Protein AF-0000000068202517 (afdb_homodimer)

Solvent-accessible surface area (backbone atoms only — not comparable to full-atom values): 12392 Å² total; per-residue (Å²): 124,73,60,72,30,36,36,38,41,34,39,38,52,62,69,64,88,88,54,61,68,35,57,39,88,90,75,66,41,68,51,69,56,53,52,75,49,74,32,70,45,42,58,59,82,64,88,50,60,67,37,46,45,50,27,45,52,48,50,38,46,44,52,31,63,65,46,46,44,44,44,41,49,34,46,52,50,48,52,58,54,62,67,59,53,71,75,74,70,77,75,72,70,74,79,72,76,76,75,75,73,76,79,79,127,124,74,60,72,28,36,36,40,42,34,40,37,49,62,68,64,89,86,52,62,66,34,57,38,86,91,75,67,42,68,50,69,56,54,51,74,50,76,31,69,43,42,58,59,82,64,88,51,58,68,37,47,43,49,28,45,52,48,51,37,44,44,52,29,64,65,47,45,46,45,46,41,49,32,47,52,51,48,53,59,53,60,68,59,52,70,74,73,69,76,71,70,70,73,76,71,75,73,74,74,74,70,76,79,125

Nearest PDB structures (foldseek):
  7tlf-assembly2_E  TM=3.423E-01  e=6.239E+00  Proteomonas sulcata
  6w0p-assembly2_C  TM=2.822E-01  e=3.154E+00  gut metagenome
  7tlf-assembly2_E  TM=3.423E-01  e=5.010E+00  Proteomonas sulcata
  6w0p-assembly2_C  TM=2.690E-01  e=3.127E+00  gut metagenome

pLDDT: mean 81.25, std 21.99, range [33.78, 98.88]

Foldseek 3Di:
DQAWDKDKDWAAAPADPPQDFFAQPPPRHGQDNTDMDMFTQGSNPDDDVVSVVVRVVVVCCCVPVVHVVRSVVSNVVVVVVVPPPPPPPCCPVVPPPPCPPDPDD/DQAFDKDKDWAAAPADPPQDFFAQPPPRHGQDNTDMDMFTQGSNPDDDVVSVVVRVVVVCCCVPVVHVVRSVVSNVVVVVVVPPPPPPPCCVVVPVPPPPPPPDD

Radius of gyration: 31.25 Å; Cα contacts (8 Å, |Δi|>4): 266; chains: 2; bounding box: 51×139×80 Å

Sequence (210 aa):
MASDRKITISYSLSVPDGVNPPVLEQSNEPIPAKGTVTFPIGDGKTVDYKNVLAAIQSAKEVTGSQLLTPWRDAVGDKEKNKDGTPSQKDSNEEDGEEEDAEETIMASDRKITISYSLSVPDGVNPPVLEQSNEPIPAKGTVTFPIGDGKTVDYKNVLAAIQSAKEVTGSQLLTPWRDAVGDKEKNKDGTPSQKDSNEEDGEEEDAEETI

Organism: Serendipita indica (strain DSM 11827) (NCBI:txid1109443)

Structure (mmCIF, N/CA/C/O backbone):
data_AF-0000000068202517-model_v1
#
loop_
_entity.id
_entity.type
_entity.pdbx_description
1 polymer 'EKC/KEOPS complex subunit GON7'
#
loop_
_atom_site.group_PDB
_atom_site.id
_atom_site.type_symbol
_atom_site.label_atom_id
_atom_site.label_alt_id
_atom_site.label_comp_id
_atom_site.label_asym_id
_atom_site.label_entity_id
_atom_site.label_seq_id
_atom_site.pdbx_PDB_ins_code
_atom_site.Cartn_x
_atom_site.Cartn_y
_atom_site.Cartn_z
_atom_site.occupancy
_atom_site.B_iso_or_equiv
_atom_site.auth_seq_id
_atom_site.auth_comp_id
_atom_site.auth_asym_id
_atom_site.auth_atom_id
_atom_site.pdbx_PDB_model_num
ATOM 1 N N . MET A 1 1 ? 4.609 -10.477 -27.719 1 40.81 1 MET A N 1
ATOM 2 C CA . MET A 1 1 ? 5.816 -10.438 -26.891 1 40.81 1 MET A CA 1
ATOM 3 C C . MET A 1 1 ? 5.473 -10.602 -25.406 1 40.81 1 MET A C 1
ATOM 5 O O . MET A 1 1 ? 4.418 -10.148 -24.969 1 40.81 1 MET A O 1
ATOM 9 N N . ALA A 1 2 ? 5.824 -11.648 -24.828 1 54.69 2 ALA A N 1
ATOM 10 C CA . ALA A 1 2 ? 5.293 -11.938 -23.5 1 54.69 2 ALA A CA 1
ATOM 11 C C . ALA A 1 2 ? 5.516 -10.766 -22.547 1 54.69 2 ALA A C 1
ATOM 13 O O . ALA A 1 2 ? 6.594 -10.172 -22.547 1 54.69 2 ALA A O 1
ATOM 14 N N . SER A 1 3 ? 4.664 -9.883 -22.203 1 64.12 3 SER A N 1
ATOM 15 C CA . SER A 1 3 ? 4.859 -8.648 -21.438 1 64.12 3 SER A CA 1
ATOM 16 C C . SER A 1 3 ? 5.379 -8.938 -20.031 1 64.12 3 SER A C 1
ATOM 18 O O . SER A 1 3 ? 5.109 -10.008 -19.469 1 64.12 3 SER A O 1
ATOM 20 N N . ASP A 1 4 ? 6.379 -8.141 -19.609 1 82.25 4 ASP A N 1
ATOM 21 C CA . ASP A 1 4 ? 6.988 -8.312 -18.281 1 82.25 4 ASP A CA 1
ATOM 22 C C . ASP A 1 4 ? 5.938 -8.219 -17.188 1 82.25 4 ASP A C 1
ATOM 24 O O . ASP A 1 4 ? 5.082 -7.328 -17.203 1 82.25 4 ASP A O 1
ATOM 28 N N . ARG A 1 5 ? 5.887 -9.266 -16.438 1 90.75 5 ARG A N 1
ATOM 29 C CA . ARG A 1 5 ? 4.977 -9.273 -15.289 1 90.75 5 ARG A CA 1
ATOM 30 C C . ARG A 1 5 ? 5.539 -8.445 -14.141 1 90.75 5 ARG A C 1
ATOM 32 O O . ARG A 1 5 ? 6.746 -8.453 -13.898 1 90.75 5 ARG A O 1
ATOM 39 N N . LYS A 1 6 ? 4.637 -7.672 -13.555 1 95.06 6 LYS A N 1
ATOM 40 C CA . LYS A 1 6 ? 5.047 -6.832 -12.43 1 95.06 6 LYS A CA 1
ATOM 41 C C . LYS A 1 6 ? 3.863 -6.516 -11.523 1 95.06 6 LYS A C 1
ATOM 43 O O . LYS A 1 6 ? 2.709 -6.738 -11.898 1 95.06 6 LYS A O 1
ATOM 48 N N . ILE A 1 7 ? 4.203 -6.125 -10.359 1 97.5 7 ILE A N 1
ATOM 49 C CA . ILE A 1 7 ? 3.248 -5.477 -9.469 1 97.5 7 ILE A CA 1
ATOM 50 C C . ILE A 1 7 ? 3.41 -3.963 -9.547 1 97.5 7 ILE A C 1
ATOM 52 O O . ILE A 1 7 ? 4.527 -3.447 -9.492 1 97.5 7 ILE A O 1
ATOM 56 N N . THR A 1 8 ? 2.301 -3.33 -9.75 1 98.5 8 THR A N 1
ATOM 57 C CA . THR A 1 8 ? 2.309 -1.873 -9.812 1 98.5 8 THR A CA 1
ATOM 58 C C . THR A 1 8 ? 1.396 -1.281 -8.742 1 98.5 8 THR A C 1
ATOM 60 O O . THR A 1 8 ? 0.25 -1.709 -8.594 1 98.5 8 THR A O 1
ATOM 63 N N . ILE A 1 9 ? 1.915 -0.319 -7.996 1 98.75 9 ILE A N 1
ATOM 64 C CA . ILE A 1 9 ? 1.138 0.433 -7.02 1 98.75 9 ILE A CA 1
ATOM 65 C C . ILE A 1 9 ? 1.269 1.929 -7.293 1 98.75 9 ILE A C 1
ATOM 67 O O . ILE A 1 9 ? 2.379 2.459 -7.363 1 98.75 9 ILE A O 1
ATOM 71 N N . SER A 1 10 ? 0.148 2.568 -7.496 1 98.88 10 SER A N 1
ATOM 72 C CA . SER A 1 10 ? 0.095 4.023 -7.609 1 98.88 10 SER A CA 1
ATOM 73 C C . SER A 1 10 ? -0.613 4.645 -6.41 1 98.88 10 SER A C 1
ATOM 75 O O . SER A 1 10 ? -1.604 4.102 -5.918 1 98.88 10 SER A O 1
ATOM 77 N N . TYR A 1 11 ? -0.103 5.793 -6.02 1 98.75 11 TYR A N 1
ATOM 78 C CA . TYR A 1 11 ? -0.688 6.441 -4.852 1 98.75 11 TYR A CA 1
ATOM 79 C C . TYR A 1 11 ? -0.814 7.945 -5.07 1 98.75 11 TYR A C 1
ATOM 81 O O . TYR A 1 11 ? -0.037 8.539 -5.824 1 98.75 11 TYR A O 1
ATOM 89 N N . SER A 1 12 ? -1.763 8.477 -4.473 1 98.19 12 SER A N 1
ATOM 90 C CA . SER A 1 12 ? -1.985 9.914 -4.352 1 98.19 12 SER A CA 1
ATOM 91 C C . SER A 1 12 ? -2.447 10.289 -2.947 1 98.19 12 SER A C 1
ATOM 93 O O . SER A 1 12 ? -3.535 9.891 -2.521 1 98.19 12 SER A O 1
ATOM 95 N N . LEU A 1 13 ? -1.407 11.062 -2.328 1 96.38 13 LEU A N 1
ATOM 96 C CA . LEU A 1 13 ? -1.68 11.445 -0.947 1 96.38 13 LEU A CA 1
ATOM 97 C C . LEU A 1 13 ? -2.117 12.906 -0.862 1 96.38 13 LEU A C 1
ATOM 99 O O . LEU A 1 13 ? -1.367 13.805 -1.247 1 96.38 13 LEU A O 1
ATOM 103 N N . SER A 1 14 ? -3.326 13.328 -0.623 1 91.75 14 SER A N 1
ATOM 104 C CA . SER A 1 14 ? -3.816 14.688 -0.428 1 91.75 14 SER A CA 1
ATOM 105 C C . SER A 1 14 ? -3.445 15.219 0.953 1 91.75 14 SER A C 1
ATOM 107 O O . SER A 1 14 ? -4.324 15.523 1.764 1 91.75 14 SER A O 1
ATOM 109 N N . VAL A 1 15 ? -2.15 15.367 1.153 1 91.69 15 VAL A N 1
ATOM 110 C CA . VAL A 1 15 ? -1.717 15.836 2.465 1 91.69 15 VAL A CA 1
ATOM 111 C C . VAL A 1 15 ? -1.952 17.344 2.578 1 91.69 15 VAL A C 1
ATOM 113 O O . VAL A 1 15 ? -2.006 18.047 1.567 1 91.69 15 VAL A O 1
ATOM 116 N N . PRO A 1 16 ? -2.119 17.797 3.789 1 88.81 16 PRO A N 1
ATOM 117 C CA . PRO A 1 16 ? -2.334 19.234 3.986 1 88.81 16 PRO A CA 1
ATOM 118 C C . PRO A 1 16 ? -1.151 20.078 3.516 1 88.81 16 PRO A C 1
ATOM 120 O O . PRO A 1 16 ? -0.012 19.594 3.52 1 88.81 16 PRO A O 1
ATOM 123 N N . ASP A 1 17 ? -1.543 21.344 3.256 1 86.12 17 ASP A N 1
ATOM 124 C CA . ASP A 1 17 ? -0.492 22.297 2.92 1 86.12 17 ASP A CA 1
ATOM 125 C C . ASP A 1 17 ? 0.454 22.516 4.098 1 86.12 17 ASP A C 1
ATOM 127 O O . ASP A 1 17 ? 0.033 22.469 5.258 1 86.12 17 ASP A O 1
ATOM 131 N N . GLY A 1 18 ? 1.729 22.656 3.787 1 88.94 18 GLY A N 1
ATOM 132 C CA . GLY A 1 18 ? 2.684 22.969 4.836 1 88.94 18 GLY A CA 1
ATOM 133 C C . GLY A 1 18 ? 3.426 21.766 5.359 1 88.94 18 GLY A C 1
ATOM 134 O O . GLY A 1 18 ? 4.41 21.891 6.086 1 88.94 18 GLY A O 1
ATOM 135 N N . VAL A 1 19 ? 2.852 20.625 5.133 1 93.31 19 VAL A N 1
ATOM 136 C CA . VAL A 1 19 ? 3.582 19.422 5.516 1 93.31 19 VAL A CA 1
ATOM 137 C C . VAL A 1 19 ? 4.766 19.203 4.578 1 93.31 19 VAL A C 1
ATOM 139 O O . VAL A 1 19 ? 4.59 19.078 3.363 1 93.31 19 VAL A O 1
ATOM 142 N N . ASN A 1 20 ? 5.949 19.188 5.152 1 94.88 20 ASN A N 1
ATOM 143 C CA . ASN A 1 20 ? 7.133 18.922 4.336 1 94.88 20 ASN A CA 1
ATOM 144 C C . ASN A 1 20 ? 7.223 17.453 3.936 1 94.88 20 ASN A C 1
ATOM 146 O O . ASN A 1 20 ? 7.008 16.562 4.762 1 94.88 20 ASN A O 1
ATOM 150 N N . PRO A 1 21 ? 7.582 17.25 2.695 1 97.38 21 PRO A N 1
ATOM 151 C CA . PRO A 1 21 ? 7.785 15.844 2.316 1 97.38 21 PRO A CA 1
ATOM 152 C C . PRO A 1 21 ? 8.898 15.172 3.113 1 97.38 21 PRO A C 1
ATOM 154 O O . PRO A 1 21 ? 9.977 15.75 3.287 1 97.38 21 PRO A O 1
ATOM 157 N N . PRO A 1 22 ? 8.547 13.977 3.58 1 97.56 22 PRO A N 1
ATOM 158 C CA . PRO A 1 22 ? 9.641 13.219 4.199 1 97.56 22 PRO A CA 1
ATOM 159 C C . PRO A 1 22 ? 10.711 12.797 3.195 1 97.56 22 PRO A C 1
ATOM 161 O O . PRO A 1 22 ? 10.492 12.875 1.982 1 97.56 22 PRO A O 1
ATOM 164 N N . VAL A 1 23 ? 11.844 12.398 3.719 1 95.31 23 VAL A N 1
ATOM 165 C CA . VAL A 1 23 ? 12.969 12.055 2.85 1 95.31 23 VAL A CA 1
ATOM 166 C C . VAL A 1 23 ? 13.328 10.578 3.025 1 95.31 23 VAL A C 1
ATOM 168 O O . VAL A 1 23 ? 13.18 10.023 4.117 1 95.31 23 VAL A O 1
ATOM 171 N N . LEU A 1 24 ? 13.797 9.992 1.888 1 91.69 24 LEU A N 1
ATOM 172 C CA . LEU A 1 24 ? 14.328 8.641 1.957 1 91.69 24 LEU A CA 1
ATOM 173 C C . LEU A 1 24 ? 15.625 8.602 2.756 1 91.69 24 LEU A C 1
ATOM 175 O O . LEU A 1 24 ? 16.531 9.398 2.504 1 91.69 24 LEU A O 1
ATOM 179 N N . GLU A 1 25 ? 15.648 7.699 3.707 1 85.81 25 GLU A N 1
ATOM 180 C CA . GLU A 1 25 ? 16.781 7.656 4.621 1 85.81 25 GLU A CA 1
ATOM 181 C C . GLU A 1 25 ? 18.094 7.438 3.867 1 85.81 25 GLU A C 1
ATOM 183 O O . GLU A 1 25 ? 19.125 8.039 4.203 1 85.81 25 GLU A O 1
ATOM 188 N N . GLN A 1 26 ? 18.125 6.652 2.822 1 87.62 26 GLN A N 1
ATOM 189 C CA . GLN A 1 26 ? 19.344 6.25 2.139 1 87.62 26 GLN A CA 1
ATOM 190 C C . GLN A 1 26 ? 19.812 7.328 1.165 1 87.62 26 GLN A C 1
ATOM 192 O O . GLN A 1 26 ? 21.016 7.484 0.934 1 87.62 26 GLN A O 1
ATOM 197 N N . SER A 1 27 ? 19.016 8.211 0.55 1 90.12 27 SER A N 1
ATOM 198 C CA . SER A 1 27 ? 19.375 9.109 -0.542 1 90.12 27 SER A CA 1
ATOM 199 C C . SER A 1 27 ? 19.078 10.562 -0.182 1 90.12 27 SER A C 1
ATOM 201 O O . SER A 1 27 ? 19.5 11.484 -0.881 1 90.12 27 SER A O 1
ATOM 203 N N . ASN A 1 28 ? 18.297 10.797 0.899 1 91.56 28 ASN A N 1
ATOM 204 C CA . ASN A 1 28 ? 17.859 12.125 1.306 1 91.56 28 ASN A CA 1
ATOM 205 C C . ASN A 1 28 ? 16.984 12.773 0.237 1 91.56 28 ASN A C 1
ATOM 207 O O . ASN A 1 28 ? 16.906 14 0.146 1 91.56 28 ASN A O 1
ATOM 211 N N . GLU A 1 29 ? 16.438 11.984 -0.561 1 95.62 29 GLU A N 1
ATOM 212 C CA . GLU A 1 29 ? 15.5 12.477 -1.567 1 95.62 29 GLU A CA 1
ATOM 213 C C . GLU A 1 29 ? 14.07 12.523 -1.021 1 95.62 29 GLU A C 1
ATOM 215 O O . GLU A 1 29 ? 13.648 11.609 -0.304 1 95.62 29 GLU A O 1
ATOM 220 N N . PRO A 1 30 ? 13.336 13.547 -1.398 1 97.56 30 PRO A N 1
ATOM 221 C CA . PRO A 1 30 ? 11.953 13.625 -0.915 1 97.56 30 PRO A CA 1
ATOM 222 C C . PRO A 1 30 ? 11.07 12.516 -1.473 1 97.56 30 PRO A C 1
ATOM 224 O O . PRO A 1 30 ? 11.219 12.125 -2.633 1 97.56 30 PRO A O 1
ATOM 227 N N . ILE A 1 31 ? 10.234 12.008 -0.589 1 97.88 31 ILE A N 1
ATOM 228 C CA . ILE A 1 31 ? 9.18 11.094 -1.021 1 97.88 31 ILE A CA 1
ATOM 229 C C . ILE A 1 31 ? 7.973 11.883 -1.517 1 97.88 31 ILE A C 1
ATOM 231 O O . ILE A 1 31 ? 7.344 12.609 -0.747 1 97.88 31 ILE A O 1
ATOM 235 N N . PRO A 1 32 ? 7.66 11.766 -2.809 1 97.75 32 PRO A N 1
ATOM 236 C CA . PRO A 1 32 ? 6.527 12.539 -3.322 1 97.75 32 PRO A CA 1
ATOM 237 C C . PRO A 1 32 ? 5.191 12.086 -2.74 1 97.75 32 PRO A C 1
ATOM 239 O O . PRO A 1 32 ? 5.043 10.922 -2.357 1 97.75 32 PRO A O 1
ATOM 242 N N . ALA A 1 33 ? 4.25 13.039 -2.742 1 97.5 33 ALA A N 1
ATOM 243 C CA . ALA A 1 33 ? 2.914 12.734 -2.232 1 97.5 33 ALA A CA 1
ATOM 244 C C . ALA A 1 33 ? 2.102 11.953 -3.258 1 97.5 33 ALA A C 1
ATOM 246 O O . ALA A 1 33 ? 1.007 11.469 -2.953 1 97.5 33 ALA A O 1
ATOM 247 N N . LYS A 1 34 ? 2.57 11.891 -4.469 1 98 34 LYS A N 1
ATOM 248 C CA . LYS A 1 34 ? 1.991 11.055 -5.52 1 98 34 LYS A CA 1
ATOM 249 C C . LYS A 1 34 ? 3.08 10.367 -6.336 1 98 34 LYS A C 1
ATOM 251 O O . LYS A 1 34 ? 4.148 10.938 -6.562 1 98 34 LYS A O 1
ATOM 256 N N . GLY A 1 35 ? 2.812 9.117 -6.688 1 98.19 35 GLY A N 1
ATOM 257 C CA . GLY A 1 35 ? 3.797 8.383 -7.465 1 98.19 35 GLY A CA 1
ATOM 258 C C . GLY A 1 35 ? 3.371 6.961 -7.773 1 98.19 35 GLY A C 1
ATOM 259 O O . GLY A 1 35 ? 2.262 6.551 -7.422 1 98.19 35 GLY A O 1
ATOM 260 N N . THR A 1 36 ? 4.238 6.367 -8.523 1 98.69 36 THR A N 1
ATOM 261 C CA . THR A 1 36 ? 4.047 4.969 -8.898 1 98.69 36 THR A CA 1
ATOM 262 C C . THR A 1 36 ? 5.312 4.16 -8.625 1 98.69 36 THR A C 1
ATOM 264 O O . THR A 1 36 ? 6.422 4.609 -8.922 1 98.69 36 THR A O 1
ATOM 267 N N . VAL A 1 37 ? 5.094 2.994 -7.984 1 98.19 37 VAL A N 1
ATOM 268 C CA . VAL A 1 37 ? 6.195 2.061 -7.77 1 98.19 37 VAL A CA 1
ATOM 269 C C . VAL A 1 37 ? 5.871 0.721 -8.43 1 98.19 37 VAL A C 1
ATOM 271 O O . VAL A 1 37 ? 4.711 0.3 -8.453 1 98.19 37 VAL A O 1
ATOM 274 N N . THR A 1 38 ? 6.941 0.099 -8.914 1 98.06 38 THR A N 1
ATOM 275 C CA . THR A 1 38 ? 6.781 -1.164 -9.625 1 98.06 38 THR A CA 1
ATOM 276 C C . THR A 1 38 ? 7.746 -2.215 -9.086 1 98.06 38 THR A C 1
ATOM 278 O O . THR A 1 38 ? 8.844 -1.884 -8.641 1 98.06 38 THR A O 1
ATOM 281 N N . PHE A 1 39 ? 7.328 -3.463 -9.125 1 97.69 39 PHE A N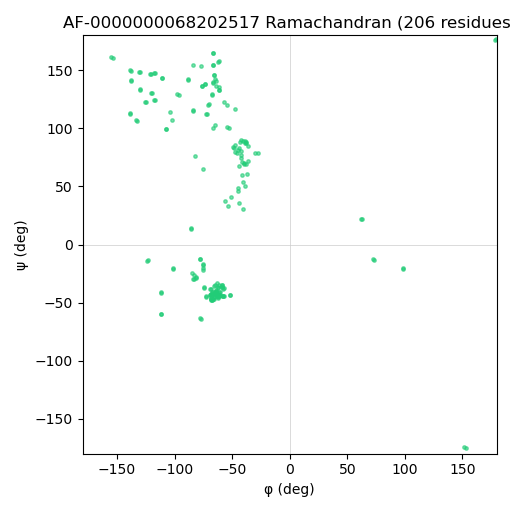 1
ATOM 282 C CA . PHE A 1 39 ? 8.07 -4.609 -8.625 1 97.69 39 PHE A CA 1
ATOM 283 C C . PHE A 1 39 ? 8.07 -5.746 -9.641 1 97.69 39 PHE A C 1
ATOM 285 O O . PHE A 1 39 ? 7.043 -6.398 -9.844 1 97.69 39 PHE A O 1
ATOM 292 N N . PRO A 1 40 ? 9.188 -5.941 -10.281 1 94.88 40 PRO A N 1
ATOM 293 C CA . PRO A 1 40 ? 9.227 -6.949 -11.344 1 94.88 40 PRO A CA 1
ATOM 294 C C . PRO A 1 40 ? 9.023 -8.367 -10.812 1 94.88 40 PRO A C 1
ATOM 296 O O . PRO A 1 40 ? 9.492 -8.695 -9.719 1 94.88 40 PRO A O 1
ATOM 299 N N . ILE A 1 41 ? 8.414 -9.18 -11.547 1 93.25 41 ILE A N 1
ATOM 300 C CA . ILE A 1 41 ? 8.203 -10.594 -11.242 1 93.25 41 ILE A CA 1
ATOM 301 C C . ILE A 1 41 ? 9 -11.453 -12.211 1 93.25 41 ILE A C 1
ATOM 303 O O . ILE A 1 41 ? 9.586 -12.469 -11.82 1 93.25 41 ILE A O 1
ATOM 307 N N . GLY A 1 42 ? 9.023 -11.125 -13.477 1 86.12 42 GLY A N 1
ATOM 308 C CA . GLY A 1 42 ? 9.703 -11.883 -14.516 1 86.12 42 GLY A CA 1
ATOM 309 C C . GLY A 1 42 ? 9.086 -11.711 -15.883 1 86.12 42 GLY A C 1
ATOM 310 O O . GLY A 1 42 ? 8.164 -10.906 -16.062 1 86.12 42 GLY A O 1
ATOM 311 N N . ASP A 1 43 ? 9.656 -12.508 -16.875 1 76.06 43 ASP A N 1
ATOM 312 C CA . ASP A 1 43 ? 9.312 -12.281 -18.281 1 76.06 43 ASP A CA 1
ATOM 313 C C . ASP A 1 43 ? 8.039 -13.031 -18.656 1 76.06 43 ASP A C 1
ATOM 315 O O . ASP A 1 43 ? 7.598 -12.969 -19.812 1 76.06 43 ASP A O 1
ATOM 319 N N . GLY A 1 44 ? 7.355 -13.469 -17.781 1 67.88 44 GLY A N 1
ATOM 320 C CA . GLY A 1 44 ? 6.066 -14.086 -18.047 1 67.88 44 GLY A CA 1
ATOM 321 C C . GLY A 1 44 ? 6.184 -15.461 -18.672 1 67.88 44 GLY A C 1
ATOM 322 O O . GLY A 1 44 ? 5.184 -16.172 -18.828 1 67.88 44 GLY A O 1
ATOM 323 N N . LYS A 1 45 ? 7.363 -15.945 -19.188 1 72.12 45 LYS A N 1
ATOM 324 C CA . LYS A 1 45 ? 7.488 -17.25 -19.844 1 72.12 45 LYS A CA 1
ATOM 325 C C . LYS A 1 45 ? 7.406 -18.375 -18.828 1 72.12 45 LYS A C 1
ATOM 327 O O . LYS A 1 45 ? 6.766 -19.406 -19.078 1 72.12 45 LYS A O 1
ATOM 332 N N . THR A 1 46 ? 8.109 -18.25 -17.703 1 75.38 46 THR A N 1
ATOM 333 C CA . THR A 1 46 ? 8.086 -19.25 -16.625 1 75.38 46 THR A CA 1
ATOM 334 C C . THR A 1 46 ? 7.516 -18.641 -15.344 1 75.38 46 THR A C 1
ATOM 336 O O . THR A 1 46 ? 7.797 -17.484 -15.016 1 75.38 46 THR A O 1
ATOM 339 N N . VAL A 1 47 ? 6.512 -19.406 -14.992 1 74.31 47 VAL A N 1
ATOM 340 C CA . VAL A 1 47 ? 5.969 -18.953 -13.719 1 74.31 47 VAL A CA 1
ATOM 341 C C . VAL A 1 47 ? 6.941 -19.297 -12.594 1 74.31 47 VAL A C 1
ATOM 343 O O . VAL A 1 47 ? 7.238 -20.469 -12.367 1 74.31 47 VAL A O 1
ATOM 346 N N . ASP A 1 48 ? 7.512 -18.344 -12.016 1 85.19 48 ASP A N 1
ATOM 347 C CA . ASP A 1 48 ? 8.289 -18.5 -10.789 1 85.19 48 ASP A CA 1
ATOM 348 C C . ASP A 1 48 ? 7.547 -17.906 -9.594 1 85.19 48 ASP A C 1
ATOM 350 O O . ASP A 1 48 ? 7.566 -16.703 -9.383 1 85.19 48 ASP A O 1
ATOM 354 N N . TYR A 1 49 ? 6.871 -18.812 -8.805 1 91.38 49 TYR A N 1
ATOM 355 C CA . TYR A 1 49 ? 6.035 -18.422 -7.676 1 91.38 49 TYR A CA 1
ATOM 356 C C . TYR A 1 49 ? 6.863 -17.703 -6.609 1 91.38 49 TYR A C 1
ATOM 358 O O . TYR A 1 49 ? 6.375 -16.797 -5.941 1 91.38 49 TYR A O 1
ATOM 366 N N . LYS A 1 50 ? 8.086 -18.156 -6.48 1 91.44 50 LYS A N 1
ATOM 367 C CA . LYS A 1 50 ? 8.953 -17.5 -5.5 1 91.44 50 LYS A CA 1
ATOM 368 C C . LYS A 1 50 ? 9.18 -16.031 -5.848 1 91.44 50 LYS A C 1
ATOM 370 O O . LYS A 1 50 ? 9.234 -15.188 -4.957 1 91.44 50 LYS A O 1
ATOM 375 N N . ASN A 1 51 ? 9.281 -15.781 -7.109 1 93.69 51 ASN A N 1
ATOM 376 C CA . ASN A 1 51 ? 9.453 -14.398 -7.543 1 93.69 51 ASN A CA 1
ATOM 377 C C . ASN A 1 51 ? 8.188 -13.586 -7.305 1 93.69 51 ASN A C 1
ATOM 379 O O . ASN A 1 51 ? 8.258 -12.406 -6.953 1 93.69 51 ASN A O 1
ATOM 383 N N . VAL A 1 52 ? 7.059 -14.156 -7.508 1 95.06 52 VAL A N 1
ATOM 384 C CA . VAL A 1 52 ? 5.789 -13.477 -7.273 1 95.06 52 VAL A CA 1
ATOM 385 C C . VAL A 1 52 ? 5.652 -13.125 -5.793 1 95.06 52 VAL A C 1
ATOM 387 O O . VAL A 1 52 ? 5.316 -11.992 -5.445 1 95.06 52 VAL A O 1
ATOM 390 N N . LEU A 1 53 ? 6.031 -14.094 -4.977 1 96.5 53 LEU A N 1
ATOM 391 C CA . LEU A 1 53 ? 5.949 -13.898 -3.533 1 96.5 53 LEU A CA 1
ATOM 392 C C . LEU A 1 53 ? 6.895 -12.789 -3.08 1 96.5 53 LEU A C 1
ATOM 394 O O . LEU A 1 53 ? 6.52 -11.945 -2.264 1 96.5 53 LEU A O 1
ATOM 398 N N . ALA A 1 54 ? 8.047 -12.82 -3.662 1 97.06 54 ALA A N 1
ATOM 399 C CA . ALA A 1 54 ? 9.023 -11.789 -3.33 1 97.06 54 ALA A CA 1
ATOM 400 C C . ALA A 1 54 ? 8.523 -10.406 -3.754 1 97.06 54 ALA A C 1
ATOM 402 O O . ALA A 1 54 ? 8.695 -9.43 -3.027 1 97.06 54 ALA A O 1
ATOM 403 N N . ALA A 1 55 ? 7.941 -10.312 -4.883 1 97.31 55 ALA A N 1
ATOM 404 C CA . ALA A 1 55 ? 7.422 -9.039 -5.379 1 97.31 55 ALA A CA 1
ATOM 405 C C . ALA A 1 55 ? 6.293 -8.523 -4.492 1 97.31 55 ALA A C 1
ATOM 407 O O . ALA A 1 55 ? 6.227 -7.332 -4.191 1 97.31 55 ALA A O 1
ATOM 408 N N . ILE A 1 56 ? 5.453 -9.422 -4.043 1 98.19 56 ILE A N 1
ATOM 409 C CA . ILE A 1 56 ? 4.344 -9.023 -3.18 1 98.19 56 ILE A CA 1
ATOM 410 C C . ILE A 1 56 ? 4.887 -8.516 -1.849 1 98.19 56 ILE A C 1
ATOM 412 O O . ILE A 1 56 ? 4.422 -7.496 -1.331 1 98.19 56 ILE A O 1
ATOM 416 N N . GLN A 1 57 ? 5.855 -9.234 -1.354 1 98.06 57 GLN A N 1
ATOM 417 C CA . GLN A 1 57 ? 6.465 -8.82 -0.094 1 98.06 57 GLN A CA 1
ATOM 418 C C . GLN A 1 57 ? 7.117 -7.445 -0.223 1 98.06 57 GLN A C 1
ATOM 420 O O . GLN A 1 57 ? 6.953 -6.59 0.649 1 98.06 57 GLN A O 1
ATOM 425 N N . SER A 1 58 ? 7.816 -7.211 -1.24 1 98.25 58 SER A N 1
ATOM 426 C CA . SER A 1 58 ? 8.453 -5.922 -1.473 1 98.25 58 SER A CA 1
ATOM 427 C C . SER A 1 58 ? 7.422 -4.812 -1.625 1 98.25 58 SER A C 1
ATOM 429 O O . SER A 1 58 ? 7.5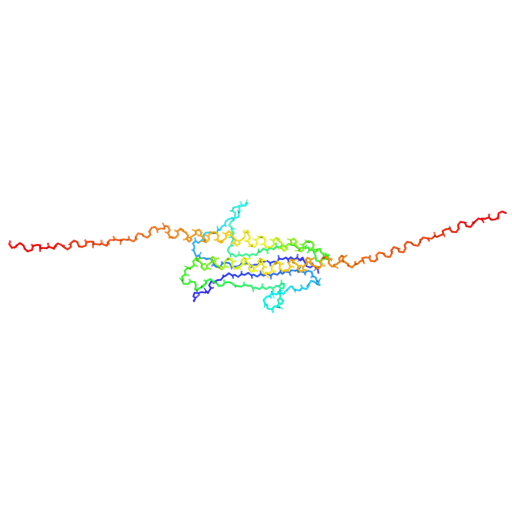98 -3.715 -1.089 1 98.25 58 SER A O 1
ATOM 431 N N . ALA A 1 59 ? 6.402 -5.086 -2.352 1 98.56 59 ALA A N 1
ATOM 432 C CA . ALA A 1 59 ? 5.336 -4.105 -2.535 1 98.56 59 ALA A CA 1
ATOM 433 C C . ALA A 1 59 ? 4.734 -3.693 -1.193 1 98.56 59 ALA A C 1
ATOM 435 O O . ALA A 1 59 ? 4.508 -2.506 -0.948 1 98.56 59 ALA A O 1
ATOM 436 N N . LYS A 1 60 ? 4.508 -4.672 -0.391 1 98.44 60 LYS A N 1
ATOM 437 C CA . LYS A 1 60 ? 3.947 -4.414 0.933 1 98.44 60 LYS A CA 1
ATOM 438 C C . LYS A 1 60 ? 4.887 -3.549 1.767 1 98.44 60 LYS A C 1
ATOM 440 O O . LYS A 1 60 ? 4.465 -2.557 2.361 1 98.44 60 LYS A O 1
ATOM 445 N N . GLU A 1 61 ? 6.121 -3.869 1.762 1 97.69 61 GLU A N 1
ATOM 446 C CA . GLU A 1 61 ? 7.121 -3.172 2.564 1 97.69 61 GLU A CA 1
ATOM 447 C C . GLU A 1 61 ? 7.344 -1.75 2.055 1 97.69 61 GLU A C 1
ATOM 449 O O . GLU A 1 61 ? 7.355 -0.8 2.84 1 97.69 61 GLU A O 1
ATOM 454 N N . VAL A 1 62 ? 7.496 -1.598 0.825 1 97.38 62 VAL A N 1
ATOM 455 C CA . VAL A 1 62 ? 7.777 -0.291 0.238 1 97.38 62 VAL A CA 1
ATOM 456 C C . VAL A 1 62 ? 6.566 0.625 0.416 1 97.38 62 VAL A C 1
ATOM 458 O O . VAL A 1 62 ? 6.699 1.749 0.906 1 97.38 62 VAL A O 1
ATOM 461 N N . THR A 1 63 ? 5.387 0.091 0.097 1 98.12 63 THR A N 1
ATOM 462 C CA . THR A 1 63 ? 4.188 0.917 0.2 1 98.12 63 THR A CA 1
ATOM 463 C C . THR A 1 63 ? 3.916 1.293 1.653 1 98.12 63 THR A C 1
ATOM 465 O O . THR A 1 63 ? 3.625 2.453 1.956 1 98.12 63 THR A O 1
ATOM 468 N N . GLY A 1 64 ? 4.016 0.362 2.521 1 97.88 64 GLY A N 1
ATOM 469 C CA . GLY A 1 64 ? 3.699 0.591 3.922 1 97.88 64 GLY A CA 1
ATOM 470 C C . GLY A 1 64 ? 4.797 1.324 4.668 1 97.88 64 GLY A C 1
ATOM 471 O O . GLY A 1 64 ? 4.625 2.482 5.055 1 97.88 64 GLY A O 1
ATOM 472 N N . SER A 1 65 ? 5.938 0.684 4.75 1 96.69 65 SER A N 1
ATOM 473 C CA . SER A 1 65 ? 6.992 1.124 5.656 1 96.69 65 SER A CA 1
ATOM 474 C C . SER A 1 65 ? 7.836 2.23 5.027 1 96.69 65 SER A C 1
ATOM 476 O O . SER A 1 65 ? 8.336 3.111 5.73 1 96.69 65 SER A O 1
ATOM 478 N N . GLN A 1 66 ? 7.969 2.248 3.768 1 96.19 66 GLN A N 1
ATOM 479 C CA . GLN A 1 66 ? 8.922 3.182 3.174 1 96.19 66 GLN A CA 1
ATOM 480 C C . GLN A 1 66 ? 8.203 4.406 2.605 1 96.19 66 GLN A C 1
ATOM 482 O O . GLN A 1 66 ? 8.828 5.453 2.398 1 96.19 66 GLN A O 1
ATOM 487 N N . LEU A 1 67 ? 6.93 4.266 2.342 1 97.44 67 LEU A N 1
ATOM 488 C CA . LEU A 1 67 ? 6.211 5.391 1.75 1 97.44 67 LEU A CA 1
ATOM 489 C C . LEU A 1 67 ? 5.207 5.973 2.738 1 97.44 67 LEU A C 1
ATOM 491 O O . LEU A 1 67 ? 5.344 7.125 3.162 1 97.44 67 LEU A O 1
ATOM 495 N N . LEU A 1 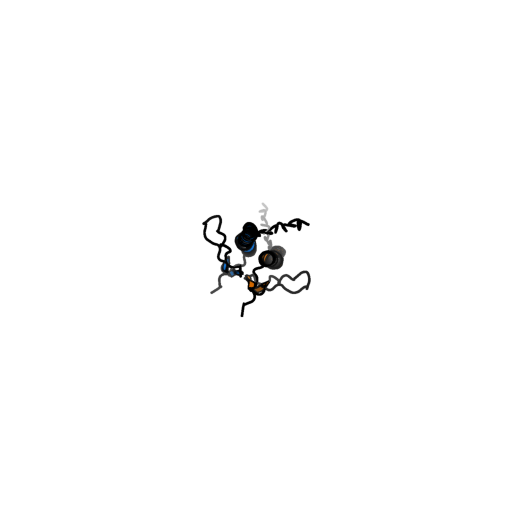68 ? 4.23 5.168 3.215 1 98.31 68 LEU A N 1
ATOM 496 C CA . LEU A 1 68 ? 3.1 5.684 3.977 1 98.31 68 LEU A CA 1
ATOM 497 C C . LEU A 1 68 ? 3.523 6.055 5.395 1 98.31 68 LEU A C 1
ATOM 499 O O . LEU A 1 68 ? 3.102 7.09 5.922 1 98.31 68 LEU A O 1
ATOM 503 N N . THR A 1 69 ? 4.418 5.285 5.969 1 98 69 THR A N 1
ATOM 504 C CA . THR A 1 69 ? 4.828 5.527 7.348 1 98 69 THR A CA 1
ATOM 505 C C . THR A 1 69 ? 5.602 6.836 7.461 1 98 69 THR A C 1
ATOM 507 O O . THR A 1 69 ? 5.316 7.66 8.328 1 98 69 THR A O 1
ATOM 510 N N . PRO A 1 70 ? 6.578 7.086 6.594 1 97.88 70 PRO A N 1
ATOM 511 C CA . PRO A 1 70 ? 7.254 8.383 6.676 1 97.88 70 PRO A CA 1
ATOM 512 C C . PRO A 1 70 ? 6.293 9.562 6.504 1 97.88 70 PRO A C 1
ATOM 514 O O . PRO A 1 70 ? 6.445 10.586 7.172 1 97.88 70 PRO A O 1
ATOM 517 N N . TRP A 1 71 ? 5.293 9.43 5.691 1 97.88 71 TRP A N 1
ATOM 518 C CA . TRP A 1 71 ? 4.316 10.492 5.52 1 97.88 71 TRP A CA 1
ATOM 519 C C . TRP A 1 71 ? 3.461 10.656 6.773 1 97.88 71 TRP A C 1
ATOM 521 O O . TRP A 1 71 ? 3.137 11.781 7.168 1 97.88 71 TRP A O 1
ATOM 531 N N . ARG A 1 72 ? 3.037 9.531 7.328 1 97.81 72 ARG A N 1
ATOM 532 C CA . ARG A 1 72 ? 2.314 9.586 8.594 1 97.81 72 ARG A CA 1
ATOM 533 C C . ARG A 1 72 ? 3.096 10.383 9.633 1 97.81 72 ARG A C 1
ATOM 535 O O . ARG A 1 72 ? 2.539 11.266 10.297 1 97.81 72 ARG A O 1
ATOM 542 N N . ASP A 1 73 ? 4.367 10.156 9.703 1 97.38 73 ASP A N 1
ATOM 543 C CA . ASP A 1 73 ? 5.219 10.812 10.688 1 97.38 73 ASP A CA 1
ATOM 544 C C . ASP A 1 73 ? 5.344 12.312 10.391 1 97.38 73 ASP A C 1
ATOM 546 O O . ASP A 1 73 ? 5.301 13.133 11.305 1 97.38 73 ASP A O 1
ATOM 550 N N . ALA A 1 74 ? 5.52 12.641 9.133 1 96.88 74 ALA A N 1
ATOM 551 C CA . ALA A 1 74 ? 5.625 14.039 8.742 1 96.88 74 ALA A CA 1
ATOM 552 C C . ALA A 1 74 ? 4.359 14.812 9.109 1 96.88 74 ALA A C 1
ATOM 554 O O . ALA A 1 74 ? 4.434 15.93 9.617 1 96.88 74 ALA A O 1
ATOM 555 N N . VAL A 1 75 ? 3.256 14.164 8.891 1 96.38 75 VAL A N 1
ATOM 556 C CA . VAL A 1 75 ? 1.979 14.781 9.227 1 96.38 75 VAL A CA 1
ATOM 557 C C . VAL A 1 75 ? 1.848 14.906 10.742 1 96.38 75 VAL A C 1
ATOM 559 O O . VAL A 1 75 ? 1.42 15.945 11.25 1 96.38 75 VAL A O 1
ATOM 562 N N . GLY A 1 76 ? 2.156 13.859 11.391 1 96.19 76 GLY A N 1
ATOM 563 C CA . GLY A 1 76 ? 2.127 13.875 12.844 1 96.19 76 GLY A CA 1
ATOM 564 C C . GLY A 1 76 ? 3.018 14.945 13.453 1 96.19 76 GLY A C 1
ATOM 565 O O . GLY A 1 76 ? 2.631 15.609 14.422 1 96.19 76 GLY A O 1
ATOM 566 N N . ASP A 1 77 ? 4.145 15.188 12.891 1 94.56 77 ASP A N 1
ATOM 567 C CA . ASP A 1 77 ? 5.086 16.203 13.344 1 94.56 77 ASP A CA 1
ATOM 568 C C . ASP A 1 77 ? 4.52 17.609 13.133 1 94.56 77 ASP A C 1
ATOM 570 O O . ASP A 1 77 ? 4.668 18.484 13.992 1 94.56 77 ASP A O 1
ATOM 574 N N . LYS A 1 78 ? 3.906 17.766 12.016 1 91.62 78 LYS A N 1
ATOM 575 C CA . LYS A 1 78 ? 3.293 19.062 11.734 1 91.62 78 LYS A CA 1
ATOM 576 C C . LYS A 1 78 ? 2.17 19.359 12.719 1 91.62 78 LYS A C 1
ATOM 578 O O . LYS A 1 78 ? 2.037 20.5 13.188 1 9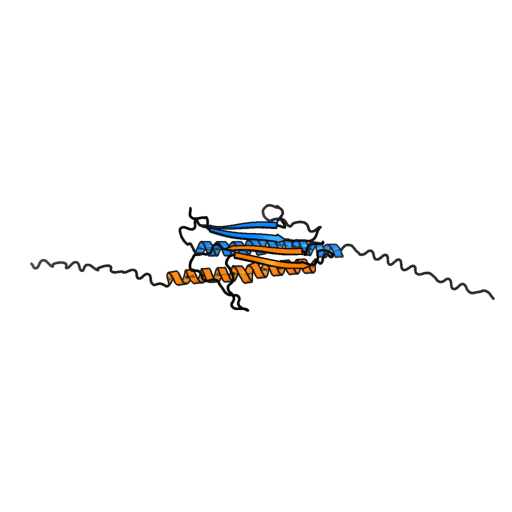1.62 78 LYS A O 1
ATOM 583 N N . GLU A 1 79 ? 1.406 18.406 13.031 1 90.31 79 GLU A N 1
ATOM 584 C CA . GLU A 1 79 ? 0.313 18.547 13.984 1 90.31 79 GLU A CA 1
ATOM 585 C C . GLU A 1 79 ? 0.833 18.938 15.367 1 90.31 79 GLU A C 1
ATOM 587 O O . GLU A 1 79 ? 0.26 19.812 16.031 1 90.31 79 GLU A O 1
ATOM 592 N N . LYS A 1 80 ? 1.9 18.344 15.828 1 89.94 80 LYS A N 1
ATOM 593 C CA . LYS A 1 80 ? 2.504 18.625 17.125 1 89.94 80 LYS A CA 1
ATOM 594 C C . LYS A 1 80 ? 3.051 20.047 17.188 1 89.94 80 LYS A C 1
ATOM 596 O O . LYS A 1 80 ? 3.014 20.688 18.234 1 89.94 80 LYS A O 1
ATOM 601 N N . ASN A 1 81 ? 3.559 20.562 16.125 1 83.19 81 ASN A N 1
ATOM 602 C CA . ASN A 1 81 ? 4.176 21.891 16.094 1 83.19 81 ASN A CA 1
ATOM 603 C C . ASN A 1 81 ? 3.135 22.984 15.891 1 83.19 81 ASN A C 1
ATOM 605 O O . ASN A 1 81 ? 3.441 24.172 16.047 1 83.19 81 ASN A O 1
ATOM 609 N N . LYS A 1 82 ? 2.059 22.734 15.344 1 73.31 82 LYS A N 1
ATOM 610 C CA . LYS A 1 82 ? 0.963 23.703 15.312 1 73.31 82 LYS A CA 1
ATOM 611 C C . LYS A 1 82 ? 0.538 24.094 16.719 1 73.31 82 LYS A C 1
ATOM 613 O O . LYS A 1 82 ? 0.243 25.266 16.984 1 73.31 82 LYS A O 1
ATOM 618 N N . ASP A 1 83 ? 0.423 23.172 17.562 1 60.41 83 ASP A N 1
ATOM 619 C CA . ASP A 1 83 ? 0.033 23.453 18.938 1 60.41 83 ASP A CA 1
ATOM 620 C C . ASP A 1 83 ? 1.188 24.062 19.719 1 60.41 83 ASP A C 1
ATOM 622 O O . ASP A 1 83 ? 0.996 24.562 20.844 1 60.41 83 ASP A O 1
ATOM 626 N N . GLY A 1 84 ? 2.404 23.938 19.234 1 56 84 GLY A N 1
ATOM 627 C CA . GLY A 1 84 ? 3.488 24.562 19.984 1 56 84 GLY A CA 1
ATOM 628 C C . GLY A 1 84 ? 3.543 26.062 19.828 1 56 84 GLY A C 1
ATOM 629 O O . GLY A 1 84 ? 4.422 26.719 20.375 1 56 84 GLY A O 1
ATOM 630 N N . THR A 1 85 ? 2.93 26.594 18.781 1 49.78 85 THR A N 1
ATOM 631 C CA . THR A 1 85 ? 2.939 28.047 18.906 1 49.78 85 THR A CA 1
ATOM 632 C C . THR A 1 85 ? 2.086 28.5 20.078 1 49.78 85 THR A C 1
ATOM 634 O O . THR A 1 85 ? 0.927 28.094 20.203 1 49.78 85 THR A O 1
ATOM 637 N N . PRO A 1 86 ? 2.656 28.828 21.203 1 48 86 PRO A N 1
ATOM 638 C CA . PRO A 1 86 ? 1.909 29.328 22.359 1 48 86 PRO A CA 1
ATOM 639 C C . PRO A 1 86 ? 0.751 30.25 21.969 1 48 86 PRO A C 1
ATOM 641 O O . PRO A 1 86 ? 0.93 31.156 21.156 1 48 86 PRO A O 1
ATOM 644 N N . SER A 1 87 ? -0.387 29.766 21.719 1 46.75 87 SER A N 1
ATOM 645 C CA . SER A 1 87 ? -1.49 30.719 21.75 1 46.75 87 SER A CA 1
ATOM 646 C C . SER A 1 87 ? -1.219 31.859 22.734 1 46.75 87 SER A C 1
ATOM 648 O O . SER A 1 87 ? -1.141 31.625 23.953 1 46.75 87 SER A O 1
ATOM 650 N N . GLN A 1 88 ? -0.468 32.75 22.375 1 44.78 88 GLN A N 1
ATOM 651 C CA . GLN A 1 88 ? -0.493 34.031 23.125 1 44.78 88 GLN A CA 1
ATOM 652 C C . GLN A 1 88 ? -1.926 34.469 23.391 1 44.78 88 GLN A C 1
ATOM 654 O O . GLN A 1 88 ? -2.57 35.062 22.5 1 44.78 88 GLN A O 1
ATOM 659 N N . LYS A 1 89 ? -2.789 33.656 23.875 1 44.38 89 LYS A N 1
ATOM 660 C CA . LYS A 1 89 ? -3.945 34.25 24.516 1 44.38 89 LYS A CA 1
ATOM 661 C C . LYS A 1 89 ? -3.533 35.5 25.328 1 44.38 89 LYS A C 1
ATOM 663 O O . LYS A 1 89 ? -2.77 35.375 26.281 1 44.38 89 LYS A O 1
ATOM 668 N N . ASP A 1 90 ? -3.475 36.719 24.719 1 42.75 90 ASP A N 1
ATOM 669 C CA . ASP A 1 90 ? -3.5 38.031 25.328 1 42.75 90 ASP A CA 1
ATOM 670 C C . ASP A 1 90 ? -4.504 38.094 26.469 1 42.75 90 ASP A C 1
ATOM 672 O O . ASP A 1 90 ? -5.711 38.188 26.25 1 42.75 90 ASP A O 1
ATOM 676 N N . SER A 1 91 ? -4.402 37.219 27.391 1 41.53 91 SER A N 1
ATOM 677 C CA . SER A 1 91 ? -5.117 37.438 28.641 1 41.53 91 SER A CA 1
ATOM 678 C C . SER A 1 91 ? -4.957 38.875 29.094 1 41.53 91 SER A C 1
ATOM 680 O O . SER A 1 91 ? -4.176 39.156 30.016 1 41.53 91 SER A O 1
ATOM 682 N N . ASN A 1 92 ? -4.906 39.844 28.172 1 41.12 92 ASN A N 1
ATOM 683 C CA . ASN A 1 92 ? -5.055 41.219 28.688 1 41.12 92 ASN A CA 1
ATOM 684 C C . ASN A 1 92 ? -6.352 41.375 29.484 1 41.12 92 ASN A C 1
ATOM 686 O O . ASN A 1 92 ? -7.395 41.688 28.922 1 41.12 92 ASN A O 1
ATOM 690 N N . GLU A 1 93 ? -6.809 40.406 30.266 1 39.28 93 GLU A N 1
ATOM 691 C CA . GLU A 1 93 ? -7.863 40.781 31.203 1 39.28 93 GLU A CA 1
ATOM 692 C C . GLU A 1 93 ? -7.496 42.031 31.969 1 39.28 93 GLU A C 1
ATOM 694 O O . GLU A 1 93 ? -6.473 42.062 32.656 1 39.28 93 GLU A O 1
ATOM 699 N N . GLU A 1 94 ? -7.734 43.219 31.391 1 40.12 94 GLU A N 1
ATOM 700 C CA . GLU A 1 94 ? -7.75 44.562 31.969 1 40.12 94 GLU A CA 1
ATOM 701 C C . GLU A 1 94 ? -8.445 44.562 33.312 1 40.12 94 GLU A C 1
ATOM 703 O O . GLU A 1 94 ? -9.633 44.25 33.406 1 40.12 94 GLU A O 1
ATOM 708 N N . ASP A 1 95 ? -7.848 44.062 34.375 1 44.16 95 ASP A N 1
ATOM 709 C CA . ASP A 1 95 ? -8.25 44.281 35.75 1 44.16 95 ASP A CA 1
ATOM 710 C C . ASP A 1 95 ? -8.641 45.719 36 1 44.16 95 ASP A C 1
ATOM 712 O O . ASP A 1 95 ? -7.793 46.625 35.969 1 44.16 95 ASP A O 1
ATOM 716 N N . GLY A 1 96 ? -9.672 46.219 35.281 1 38.94 96 GLY A N 1
ATOM 717 C CA . GLY A 1 96 ? -10.25 47.531 35.531 1 38.94 96 GLY A CA 1
ATOM 718 C C . GLY A 1 96 ? -10.5 47.844 37 1 38.94 96 GLY A C 1
ATOM 719 O O . GLY A 1 96 ? -11.219 47.094 37.656 1 38.94 96 GLY A O 1
ATOM 720 N N . GLU A 1 97 ? -9.469 48.281 37.75 1 43.94 97 GLU A N 1
ATOM 721 C CA . GLU A 1 97 ? -9.477 48.844 39.094 1 43.94 97 GLU A CA 1
ATOM 722 C C . GLU A 1 97 ? -10.641 49.812 39.28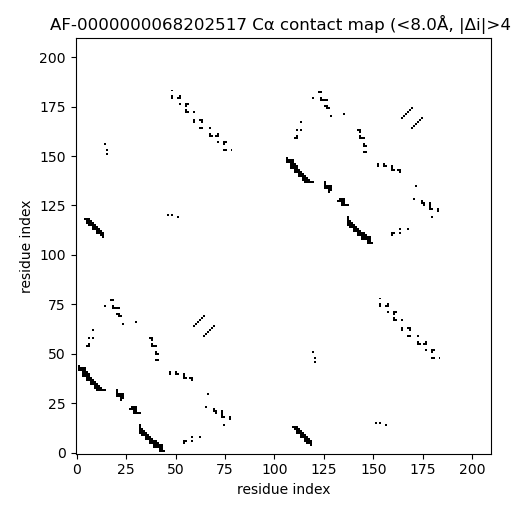1 1 43.94 97 GLU A C 1
ATOM 724 O O . GLU A 1 97 ? -10.734 50.812 38.562 1 43.94 97 GLU A O 1
ATOM 729 N N . GLU A 1 98 ? -11.883 49.281 39.344 1 43.22 98 GLU A N 1
ATOM 730 C CA . GLU A 1 98 ? -13.031 50.125 39.688 1 43.22 98 GLU A CA 1
ATOM 731 C C . GLU A 1 98 ? -12.734 50.969 40.906 1 43.22 98 GLU A C 1
ATOM 733 O O . GLU A 1 98 ? -12.375 50.438 41.969 1 43.22 98 GLU A O 1
ATOM 738 N N . GLU A 1 99 ? -12.109 52.125 40.719 1 40.94 99 GLU A N 1
ATOM 739 C CA . GLU A 1 99 ? -11.875 53.219 41.625 1 40.94 99 GLU A CA 1
ATOM 740 C C . GLU A 1 99 ? -13.133 53.562 42.438 1 40.94 99 GLU A C 1
ATOM 742 O O . GLU A 1 99 ? -14.125 54.031 41.875 1 40.94 99 GLU A O 1
ATOM 747 N N . ASP A 1 100 ? -13.531 52.688 43.281 1 40.94 100 ASP A N 1
ATOM 748 C CA . ASP A 1 100 ? -14.633 52.969 44.219 1 40.94 100 ASP A CA 1
ATOM 749 C C . ASP A 1 100 ? -14.406 54.281 44.969 1 40.94 100 ASP A C 1
ATOM 751 O O . ASP A 1 100 ? -13.578 54.344 45.875 1 40.94 100 ASP A O 1
ATOM 755 N N . ALA A 1 101 ? -13.922 55.344 44.312 1 42.12 101 ALA A N 1
ATOM 756 C CA . ALA A 1 101 ? -13.688 56.562 45.062 1 42.12 101 ALA A CA 1
ATOM 757 C C . ALA A 1 101 ? -14.883 56.906 45.938 1 42.12 101 ALA A C 1
ATOM 759 O O . ALA A 1 101 ? -16.031 56.719 45.531 1 42.12 101 ALA A O 1
ATOM 760 N N . GLU A 1 102 ? -14.711 56.906 47.25 1 44.97 102 GLU A N 1
ATOM 761 C CA . GLU A 1 102 ? -15.352 57.312 48.5 1 44.97 102 GLU A CA 1
ATOM 762 C C . GLU A 1 102 ? -15.945 58.719 48.375 1 44.97 102 GLU A C 1
ATOM 764 O O . GLU A 1 102 ? -15.227 59.688 48.094 1 44.97 102 GLU A O 1
ATOM 769 N N . GLU A 1 103 ? -17.156 58.844 47.812 1 44.97 103 GLU A N 1
ATOM 770 C CA . GLU A 1 103 ? -17.922 60.094 47.781 1 44.97 103 GLU A CA 1
ATOM 771 C C . GLU A 1 103 ? -17.859 60.781 49.125 1 44.97 103 GLU A C 1
ATOM 773 O O . GLU A 1 103 ? -18.219 60.219 50.156 1 44.97 103 GLU A O 1
ATOM 778 N N . THR A 1 104 ? -16.906 61.625 49.438 1 43.25 104 THR A N 1
ATOM 779 C CA . THR A 1 104 ? -16.688 62.562 50.531 1 43.25 104 THR A CA 1
ATOM 780 C C . THR A 1 104 ? -17.953 63.312 50.875 1 43.25 104 THR A C 1
ATOM 782 O O . THR A 1 104 ? -18.516 64 50 1 43.25 104 THR A O 1
ATOM 785 N N . ILE A 1 105 ? -18.812 62.75 51.844 1 34.78 105 ILE A N 1
ATOM 786 C CA . ILE A 1 105 ? -19.703 63.656 52.562 1 34.78 105 ILE A CA 1
ATOM 787 C C . ILE A 1 105 ? -18.891 64.688 53.312 1 34.78 105 ILE A C 1
ATOM 789 O O . ILE A 1 105 ? -17.938 64.312 54 1 34.78 105 ILE A O 1
ATOM 793 N N . MET B 1 1 ? -14.852 24.672 -6.051 1 41 1 MET B N 1
ATOM 794 C CA . MET B 1 1 ? -15.484 23.812 -5.047 1 41 1 MET B CA 1
ATOM 795 C C . MET B 1 1 ? -14.445 22.969 -4.309 1 41 1 MET B C 1
ATOM 797 O O . MET B 1 1 ? -13.438 22.578 -4.895 1 41 1 MET B O 1
ATOM 801 N N . ALA B 1 2 ? -14.227 23.219 -3.08 1 54.75 2 ALA B N 1
ATOM 802 C CA . ALA B 1 2 ? -13.07 22.609 -2.434 1 54.75 2 ALA B CA 1
ATOM 803 C C . ALA B 1 2 ? -13.078 21.094 -2.607 1 54.75 2 ALA B C 1
ATOM 805 O O . ALA B 1 2 ? -14.125 20.453 -2.463 1 54.75 2 ALA B O 1
ATOM 806 N N . SER B 1 3 ? -12.383 20.406 -3.439 1 64.25 3 SER B N 1
ATOM 807 C CA . SER B 1 3 ? -12.477 18.984 -3.754 1 64.25 3 SER B CA 1
ATOM 808 C C . SER B 1 3 ? -12.133 18.125 -2.541 1 64.25 3 SER B C 1
ATOM 810 O O . SER B 1 3 ? -11.375 18.547 -1.665 1 64.25 3 SER B O 1
ATOM 812 N N . ASP B 1 4 ? -12.969 17.078 -2.344 1 82.06 4 ASP B N 1
ATOM 813 C CA . ASP B 1 4 ? -12.773 16.156 -1.219 1 82.06 4 ASP B CA 1
ATOM 814 C C . ASP B 1 4 ? -11.367 15.578 -1.222 1 82.06 4 ASP B C 1
ATOM 816 O O . ASP B 1 4 ? -10.867 15.148 -2.266 1 82.06 4 ASP B O 1
ATOM 820 N N . ARG B 1 5 ? -10.703 15.852 -0.137 1 90.5 5 ARG B N 1
ATOM 821 C CA . ARG B 1 5 ? -9.367 15.281 0.013 1 90.5 5 ARG B CA 1
ATOM 822 C C . ARG B 1 5 ? -9.445 13.797 0.378 1 90.5 5 ARG B C 1
ATOM 824 O O . ARG B 1 5 ? -10.312 13.391 1.151 1 90.5 5 ARG B O 1
ATOM 831 N N . LYS B 1 6 ? -8.586 13.047 -0.286 1 94.94 6 LYS B N 1
ATOM 832 C CA . LYS B 1 6 ? -8.547 11.609 -0.023 1 94.94 6 LYS B CA 1
ATOM 833 C C . LYS B 1 6 ? -7.168 11.031 -0.339 1 94.94 6 LYS B C 1
ATOM 835 O O . LYS B 1 6 ? -6.352 11.68 -0.998 1 94.94 6 LYS B O 1
ATOM 840 N N . ILE B 1 7 ? -6.938 9.906 0.223 1 97.44 7 ILE B N 1
ATOM 841 C CA . ILE B 1 7 ? -5.828 9.062 -0.2 1 97.44 7 ILE B CA 1
ATOM 842 C C . ILE B 1 7 ? -6.324 8.016 -1.192 1 97.44 7 ILE B C 1
ATOM 844 O O . ILE B 1 7 ? -7.352 7.371 -0.959 1 97.44 7 ILE B O 1
ATOM 848 N N . THR B 1 8 ? -5.645 7.957 -2.285 1 98.5 8 THR B N 1
ATOM 849 C CA . THR B 1 8 ? -5.988 6.973 -3.305 1 98.5 8 THR B CA 1
ATOM 850 C C . THR B 1 8 ? -4.816 6.031 -3.564 1 98.5 8 THR B C 1
ATOM 852 O O . THR B 1 8 ? -3.686 6.477 -3.76 1 98.5 8 THR B O 1
ATOM 855 N N . ILE B 1 9 ? -5.086 4.734 -3.543 1 98.75 9 ILE B N 1
ATOM 856 C CA . ILE B 1 9 ? -4.109 3.709 -3.9 1 98.75 9 ILE B CA 1
ATOM 857 C C . ILE B 1 9 ? -4.68 2.818 -5.004 1 98.75 9 ILE B C 1
ATOM 859 O O . ILE B 1 9 ? -5.77 2.256 -4.855 1 98.75 9 ILE B O 1
ATOM 863 N N . SER B 1 10 ? -3.969 2.75 -6.098 1 98.88 10 SER B N 1
ATOM 864 C CA . SER B 1 10 ? -4.293 1.815 -7.168 1 98.88 10 SER B CA 1
ATOM 865 C C . SER B 1 10 ? -3.238 0.719 -7.285 1 98.88 10 SER B C 1
ATOM 867 O O . SER B 1 10 ? -2.043 0.982 -7.137 1 98.88 10 SER B O 1
ATOM 869 N N . TYR B 1 11 ? -3.738 -0.466 -7.59 1 98.75 11 TYR B N 1
ATOM 870 C CA . TYR B 1 11 ? -2.811 -1.587 -7.684 1 98.75 11 TYR B CA 1
ATOM 871 C C . TYR B 1 11 ? -3.135 -2.467 -8.883 1 98.75 11 TYR B C 1
ATOM 873 O O . TYR B 1 11 ? -4.289 -2.533 -9.32 1 98.75 11 TYR B O 1
ATOM 881 N N . SER B 1 12 ? -2.117 -3.039 -9.391 1 98.25 12 SER B N 1
ATOM 882 C CA . SER B 1 12 ? -2.188 -4.074 -10.422 1 98.25 12 SER B CA 1
ATOM 883 C C . SER B 1 12 ? -1.188 -5.195 -10.148 1 98.25 12 SER B C 1
ATOM 885 O O . SER B 1 12 ? 0.025 -4.973 -10.18 1 98.25 12 SER B O 1
ATOM 887 N N . LEU B 1 13 ? -1.837 -6.379 -9.828 1 96.94 13 LEU B N 1
ATOM 888 C CA . LEU B 1 13 ? -1.013 -7.539 -9.508 1 96.94 13 LEU B CA 1
ATOM 889 C C . LEU B 1 13 ? -0.979 -8.523 -10.672 1 96.94 13 LEU B C 1
ATOM 891 O O . LEU B 1 13 ? -2.021 -9.031 -11.094 1 96.94 13 LEU B O 1
ATOM 895 N N . SER B 1 14 ? 0.109 -8.758 -11.32 1 92.56 14 SER B N 1
ATOM 896 C CA . SER B 1 14 ? 0.256 -9.781 -12.352 1 92.56 14 SER B CA 1
ATOM 897 C C . SER B 1 14 ? 0.513 -11.148 -11.727 1 92.56 14 SER B C 1
ATOM 899 O O . SER B 1 14 ? 1.643 -11.641 -11.75 1 92.56 14 SER B O 1
ATOM 901 N N . VAL B 1 15 ? -0.501 -11.727 -11.211 1 91.94 15 VAL B N 1
ATOM 902 C CA . VAL B 1 15 ? -0.334 -13.031 -10.578 1 91.94 15 VAL B CA 1
ATOM 903 C C . VAL B 1 15 ? -0.399 -14.125 -11.633 1 91.94 15 VAL B C 1
ATOM 905 O O . VAL B 1 15 ? -0.997 -13.938 -12.695 1 91.94 15 VAL B O 1
ATOM 908 N N . PRO B 1 16 ? 0.239 -15.234 -11.328 1 88.94 16 PRO B N 1
ATOM 909 C CA . PRO B 1 16 ? 0.213 -16.344 -12.289 1 88.94 16 PRO B CA 1
ATOM 910 C C . PRO B 1 16 ? -1.197 -16.875 -12.539 1 88.94 16 PRO B C 1
ATOM 912 O O . PRO B 1 16 ? -2.062 -16.781 -11.664 1 88.94 16 PRO B O 1
ATOM 915 N N . ASP B 1 17 ? -1.261 -17.516 -13.742 1 86.5 17 ASP B N 1
ATOM 916 C CA . ASP B 1 17 ? -2.52 -18.188 -14.062 1 86.5 17 ASP B CA 1
ATOM 917 C C . ASP B 1 17 ? -2.797 -19.328 -13.078 1 86.5 17 ASP B C 1
ATOM 919 O O . ASP B 1 17 ? -1.872 -20 -12.625 1 86.5 17 ASP B O 1
ATOM 923 N N . GLY B 1 18 ? -4.07 -19.453 -12.719 1 89.19 18 GLY B N 1
ATOM 924 C CA . GLY B 1 18 ? -4.445 -20.578 -11.875 1 89.19 18 GLY B CA 1
ATOM 925 C C . GLY B 1 18 ? -4.547 -20.219 -10.406 1 89.19 18 GLY B C 1
ATOM 926 O O . GLY B 1 18 ? -5.059 -21 -9.609 1 89.19 18 GLY B O 1
ATOM 927 N N . VAL B 1 19 ? -3.908 -19.156 -10.055 1 93.38 19 VAL B N 1
ATOM 928 C CA . VAL B 1 19 ? -4.07 -18.719 -8.68 1 93.38 19 VAL B CA 1
ATOM 929 C C . VAL B 1 19 ? -5.488 -18.188 -8.469 1 93.38 19 VAL B C 1
ATOM 931 O O . VAL B 1 19 ? -5.91 -17.25 -9.141 1 93.38 19 VAL B O 1
ATOM 934 N N . ASN B 1 20 ? -6.195 -18.797 -7.555 1 94.88 20 ASN B N 1
ATOM 935 C CA . ASN B 1 20 ? -7.535 -18.312 -7.242 1 94.88 20 ASN B CA 1
ATOM 936 C C . ASN B 1 20 ? -7.488 -17.016 -6.434 1 94.88 20 ASN B C 1
ATOM 938 O O . ASN B 1 20 ? -6.703 -16.906 -5.488 1 94.88 20 ASN B O 1
ATOM 942 N N . PRO B 1 21 ? -8.352 -16.109 -6.801 1 97.31 21 PRO B N 1
ATOM 943 C CA . PRO B 1 21 ? -8.406 -14.906 -5.969 1 97.31 21 PRO B CA 1
ATOM 944 C C . PRO B 1 21 ? -8.797 -15.203 -4.523 1 97.31 21 PRO B C 1
ATOM 946 O O . PRO B 1 21 ? -9.742 -15.961 -4.281 1 97.31 21 PRO B O 1
ATOM 949 N N . PRO B 1 22 ? -8.023 -14.602 -3.635 1 97.56 22 PRO B N 1
ATOM 950 C CA . PRO B 1 22 ? -8.469 -14.711 -2.242 1 97.56 22 PRO B CA 1
ATOM 951 C C . PRO B 1 22 ? -9.781 -13.977 -1.977 1 97.56 22 PRO B C 1
ATOM 953 O O . PRO B 1 22 ? -10.211 -13.164 -2.797 1 97.56 22 PRO B O 1
ATOM 956 N N . VAL B 1 23 ? -10.375 -14.297 -0.848 1 95.44 23 VAL B N 1
ATOM 957 C CA . VAL B 1 23 ? -11.672 -13.703 -0.533 1 95.44 23 VAL B CA 1
ATOM 958 C C . VAL B 1 23 ? -11.562 -12.867 0.737 1 95.44 23 VAL B C 1
ATOM 960 O O . VAL B 1 23 ? -10.781 -13.188 1.636 1 95.44 23 VAL B O 1
ATOM 963 N N . LEU B 1 24 ? -12.383 -11.781 0.743 1 91.81 24 LEU B N 1
ATOM 964 C CA . LEU B 1 24 ? -12.5 -10.992 1.962 1 91.81 24 LEU B CA 1
ATOM 965 C C . LEU B 1 24 ? -13.188 -11.789 3.066 1 91.81 24 LEU B C 1
ATOM 967 O O . LEU B 1 24 ? -14.25 -12.367 2.846 1 91.81 24 LEU B O 1
ATOM 971 N N . GLU B 1 25 ? -12.547 -11.797 4.203 1 85.88 25 GLU B N 1
ATOM 972 C CA . GLU B 1 25 ? -13.039 -12.633 5.297 1 85.88 25 GLU B CA 1
ATOM 973 C C . GLU B 1 25 ? -14.461 -12.25 5.684 1 85.88 25 GLU B C 1
ATOM 975 O O . GLU B 1 25 ? -15.289 -13.117 5.957 1 85.88 25 GLU B O 1
ATOM 980 N N . GLN B 1 26 ? -14.828 -10.992 5.648 1 87.81 26 GLN B N 1
ATOM 981 C CA . GLN B 1 26 ? -16.109 -10.508 6.156 1 87.81 26 GLN B CA 1
ATOM 982 C C . GLN B 1 26 ? -17.219 -10.719 5.137 1 87.81 26 GLN B C 1
ATOM 984 O O . GLN B 1 26 ? -18.375 -10.945 5.508 1 87.81 26 GLN B O 1
ATOM 989 N N . SER B 1 27 ? -17.062 -10.742 3.812 1 90.19 27 SER B N 1
ATOM 990 C CA . SER B 1 27 ? -18.094 -10.719 2.791 1 90.19 27 SER B CA 1
ATOM 991 C C . SER B 1 27 ? -17.984 -11.93 1.86 1 90.19 27 SER B C 1
ATOM 993 O O . SER B 1 27 ? -18.891 -12.203 1.078 1 90.19 27 SER B O 1
ATOM 995 N N . ASN B 1 28 ? -16.859 -12.656 1.92 1 91.62 28 ASN B N 1
ATOM 996 C CA . ASN B 1 28 ? -16.578 -13.773 1.026 1 91.62 28 ASN B CA 1
ATOM 997 C C . ASN B 1 28 ? -16.516 -13.328 -0.431 1 91.62 28 ASN B C 1
ATOM 999 O O . ASN B 1 28 ? -16.766 -14.109 -1.34 1 91.62 28 ASN B O 1
ATOM 1003 N N . GLU B 1 29 ? -16.281 -12.102 -0.618 1 95.62 29 GLU B N 1
ATOM 1004 C CA . GLU B 1 29 ? -16.094 -11.57 -1.964 1 95.62 29 GLU B CA 1
ATOM 1005 C C . GLU B 1 29 ? -14.641 -11.664 -2.406 1 95.62 29 GLU B C 1
ATOM 1007 O O . GLU B 1 29 ? -13.727 -11.414 -1.614 1 95.62 29 GLU B O 1
ATOM 1012 N N . PRO B 1 30 ? -14.422 -11.969 -3.666 1 97.56 30 PRO B N 1
ATOM 1013 C CA . PRO B 1 30 ? -13.047 -12.062 -4.148 1 97.56 30 PRO B CA 1
ATOM 1014 C C . PRO B 1 30 ? -12.328 -10.711 -4.145 1 97.56 30 PRO B C 1
ATOM 1016 O O . PRO B 1 30 ? -12.945 -9.688 -4.438 1 97.56 30 PRO B O 1
ATOM 1019 N N . ILE B 1 31 ? -11.07 -10.766 -3.736 1 97.88 31 ILE B N 1
ATOM 1020 C CA . ILE B 1 31 ? -10.203 -9.602 -3.873 1 97.88 31 ILE B CA 1
ATOM 1021 C C . ILE B 1 31 ? -9.602 -9.57 -5.277 1 97.88 31 ILE B C 1
ATOM 1023 O O . ILE B 1 31 ? -8.852 -10.469 -5.66 1 97.88 31 ILE B O 1
ATOM 1027 N N . PRO B 1 32 ? -9.953 -8.547 -6.055 1 97.81 32 PRO B N 1
ATOM 1028 C CA . PRO B 1 32 ? -9.43 -8.5 -7.422 1 97.81 32 PRO B CA 1
ATOM 1029 C C . PRO B 1 32 ? -7.914 -8.281 -7.461 1 97.81 32 PRO B C 1
ATOM 1031 O O . PRO B 1 32 ? -7.348 -7.695 -6.535 1 97.81 32 PRO B O 1
ATOM 1034 N N . ALA B 1 33 ? -7.32 -8.75 -8.578 1 97.56 33 ALA B N 1
ATOM 1035 C CA . ALA B 1 33 ? -5.883 -8.586 -8.758 1 97.56 33 ALA B CA 1
ATOM 1036 C C . ALA B 1 33 ? -5.539 -7.168 -9.188 1 97.56 33 ALA B C 1
ATOM 1038 O O . ALA B 1 33 ? -4.363 -6.793 -9.25 1 97.56 33 ALA B O 1
ATOM 1039 N N . LYS B 1 34 ? -6.523 -6.414 -9.57 1 98.06 34 LYS B N 1
ATOM 1040 C CA . LYS B 1 34 ? -6.375 -4.992 -9.867 1 98.06 34 LYS B CA 1
ATOM 1041 C C . LYS B 1 34 ? -7.547 -4.191 -9.305 1 98.06 34 LYS B C 1
ATOM 1043 O O . LYS B 1 34 ? -8.68 -4.672 -9.281 1 98.06 34 LYS B O 1
ATOM 1048 N N . GLY B 1 35 ? -7.234 -3.012 -8.789 1 98.19 35 GLY B N 1
ATOM 1049 C CA . GLY B 1 35 ? -8.289 -2.184 -8.219 1 98.19 35 GLY B CA 1
ATOM 1050 C C . GLY B 1 35 ? -7.773 -0.881 -7.637 1 98.19 35 GLY B C 1
ATOM 1051 O O . GLY B 1 35 ? -6.578 -0.588 -7.715 1 98.19 35 GLY B O 1
ATOM 1052 N N . THR B 1 36 ? -8.75 -0.13 -7.207 1 98.69 36 THR B N 1
ATOM 1053 C CA . THR B 1 36 ? -8.469 1.148 -6.562 1 98.69 36 THR B CA 1
ATOM 1054 C C . THR B 1 36 ? -9.219 1.26 -5.238 1 98.69 36 THR B C 1
ATOM 1056 O O . THR B 1 36 ? -10.398 0.902 -5.152 1 98.69 36 THR B O 1
ATOM 1059 N N . VAL B 1 37 ? -8.469 1.699 -4.215 1 98.19 37 VAL B N 1
ATOM 1060 C CA . VAL B 1 37 ? -9.086 1.97 -2.918 1 98.19 37 VAL B CA 1
ATOM 1061 C C . VAL B 1 37 ? -8.844 3.428 -2.529 1 98.19 37 VAL B C 1
ATOM 1063 O O . VAL B 1 37 ? -7.797 3.996 -2.834 1 98.19 37 VAL B O 1
ATOM 1066 N N . THR B 1 38 ? -9.859 3.965 -1.831 1 98 38 THR B N 1
ATOM 1067 C CA . THR B 1 38 ? -9.797 5.371 -1.444 1 98 38 THR B CA 1
ATOM 1068 C C . THR B 1 38 ? -10.109 5.539 0.039 1 98 38 THR B C 1
ATOM 1070 O O . THR B 1 38 ? -10.875 4.758 0.608 1 98 38 THR B O 1
ATOM 1073 N N . PHE B 1 39 ? -9.516 6.535 0.655 1 97.69 39 PHE B N 1
ATOM 1074 C CA . PHE B 1 39 ? -9.641 6.844 2.074 1 97.69 39 PHE B CA 1
ATOM 1075 C C . PHE B 1 39 ? -9.898 8.336 2.283 1 97.69 39 PHE B C 1
ATOM 1077 O O . PHE B 1 39 ? -8.992 9.156 2.092 1 97.69 39 PHE B O 1
ATOM 1084 N N . PRO B 1 40 ? -11.102 8.656 2.645 1 94.75 40 PRO B N 1
ATOM 1085 C CA . PRO B 1 40 ? -11.445 10.078 2.77 1 94.75 40 PRO B CA 1
ATOM 1086 C C . PRO B 1 40 ? -10.688 10.773 3.9 1 94.75 40 PRO B C 1
ATOM 1088 O O . PRO B 1 40 ? -10.453 10.164 4.949 1 94.75 40 PRO B O 1
ATOM 1091 N N . ILE B 1 41 ? -10.359 11.969 3.734 1 93.06 41 ILE B N 1
ATOM 1092 C CA . ILE B 1 41 ? -9.719 12.805 4.742 1 93.06 41 ILE B CA 1
ATOM 1093 C C . ILE B 1 41 ? -10.68 13.906 5.191 1 93.06 41 ILE B C 1
ATOM 1095 O O . ILE B 1 41 ? -10.742 14.234 6.379 1 93.06 41 ILE B O 1
ATOM 1099 N N . GLY B 1 42 ? -11.406 14.492 4.297 1 85.88 42 GLY B N 1
ATOM 1100 C CA . GLY B 1 42 ? -12.336 15.57 4.586 1 85.88 42 GLY B CA 1
ATOM 1101 C C . GLY B 1 42 ? -12.523 16.516 3.416 1 85.88 42 GLY B C 1
ATOM 1102 O O . GLY B 1 42 ? -12.016 16.281 2.318 1 85.88 42 GLY B O 1
ATOM 1103 N N . ASP B 1 43 ? -13.312 17.625 3.705 1 75.62 43 ASP B N 1
ATOM 1104 C CA . ASP B 1 43 ? -13.773 18.5 2.623 1 75.62 43 ASP B CA 1
ATOM 1105 C C . ASP B 1 43 ? -12.719 19.562 2.287 1 75.62 43 ASP B C 1
ATOM 1107 O O . ASP B 1 43 ? -12.938 20.391 1.408 1 75.62 43 ASP B O 1
ATOM 1111 N N . GLY B 1 44 ? -11.609 19.406 2.725 1 67.75 44 GLY B N 1
ATOM 1112 C CA . GLY B 1 44 ? -10.523 20.297 2.354 1 67.75 44 GLY B CA 1
ATOM 1113 C C . GLY B 1 44 ? -10.633 21.672 2.988 1 67.75 44 GLY B C 1
ATOM 1114 O O . GLY B 1 44 ? -9.711 22.484 2.895 1 67.75 44 GLY B O 1
ATOM 1115 N N . LYS B 1 45 ? -11.789 22.109 3.623 1 71.94 45 LYS B N 1
ATOM 1116 C CA . LYS B 1 45 ? -11.93 23.438 4.199 1 71.94 45 LYS B CA 1
ATOM 1117 C C . LYS B 1 45 ? -11.109 23.578 5.477 1 71.94 45 LYS B C 1
ATOM 1119 O O . LYS B 1 45 ? -10.484 24.609 5.703 1 71.94 45 LYS B O 1
ATOM 1124 N N . THR B 1 46 ? -11.156 22.578 6.336 1 75.38 46 THR B N 1
ATOM 1125 C CA . THR B 1 46 ? -10.391 22.562 7.578 1 75.38 46 THR B CA 1
ATOM 1126 C C . THR B 1 46 ? -9.406 21.391 7.578 1 75.38 46 THR B C 1
ATOM 1128 O O . THR B 1 46 ? -9.727 20.297 7.117 1 75.38 46 THR B O 1
ATOM 1131 N N . VAL B 1 47 ? -8.234 21.906 7.777 1 74.19 47 VAL B N 1
ATOM 1132 C CA . VAL B 1 47 ? -7.246 20.828 7.902 1 74.19 47 VAL B CA 1
ATOM 1133 C C . VAL B 1 47 ? -7.422 20.125 9.242 1 74.19 47 VAL B C 1
ATOM 1135 O O . VAL B 1 47 ? -7.289 20.734 10.305 1 74.19 47 VAL B O 1
ATOM 1138 N N . ASP B 1 48 ? -7.828 18.938 9.195 1 85.19 48 ASP B N 1
ATOM 1139 C CA . ASP B 1 48 ? -7.84 18.047 10.359 1 85.19 48 ASP B CA 1
ATOM 1140 C C . ASP B 1 48 ? -6.754 16.984 10.25 1 85.19 48 ASP B C 1
ATOM 1142 O O . ASP B 1 48 ? -6.934 15.984 9.555 1 85.19 48 ASP B O 1
ATOM 1146 N N . TYR B 1 49 ? -5.605 17.219 10.953 1 91.25 49 TYR B N 1
ATOM 1147 C CA . TYR B 1 49 ? -4.434 16.359 10.875 1 91.25 49 TYR B CA 1
ATOM 1148 C C . TYR B 1 49 ? -4.758 14.961 11.398 1 91.25 49 TYR B C 1
ATOM 1150 O O . TYR B 1 49 ? -4.211 13.969 10.914 1 91.25 49 TYR B O 1
ATOM 1158 N N . LYS B 1 50 ? -5.629 14.914 12.375 1 91.38 50 LYS B N 1
ATOM 1159 C CA . LYS B 1 50 ? -6.012 13.609 12.906 1 91.38 50 LYS B CA 1
ATOM 1160 C C . LYS B 1 50 ? -6.695 12.766 11.836 1 91.38 50 LYS B C 1
ATOM 1162 O O . LYS B 1 50 ? -6.488 11.547 11.773 1 91.38 50 LYS B O 1
ATOM 1167 N N . ASN B 1 51 ? -7.469 13.422 11.039 1 93.62 51 ASN B N 1
ATOM 1168 C CA . ASN B 1 51 ? -8.125 12.703 9.953 1 93.62 51 ASN B CA 1
ATOM 1169 C C . ASN B 1 51 ? -7.121 12.234 8.898 1 93.62 51 ASN B C 1
ATOM 1171 O O . ASN B 1 51 ? -7.266 11.148 8.336 1 93.62 51 ASN B O 1
ATOM 1175 N N . VAL B 1 52 ? -6.152 13.016 8.609 1 94.94 52 VAL B N 1
ATOM 1176 C CA . VAL B 1 52 ? -5.117 12.656 7.652 1 94.94 52 VAL B CA 1
ATOM 1177 C C . VAL B 1 52 ? -4.348 11.438 8.164 1 94.94 52 VAL B C 1
ATOM 1179 O O . VAL B 1 52 ? -4.141 10.469 7.418 1 94.94 52 VAL B O 1
ATOM 1182 N N . LEU B 1 53 ? -4.051 11.477 9.453 1 96.5 53 LEU B N 1
ATOM 1183 C CA . LEU B 1 53 ? -3.314 10.375 10.062 1 96.5 53 LEU B CA 1
ATOM 1184 C C . LEU B 1 53 ? -4.129 9.086 10.031 1 96.5 53 LEU B C 1
ATOM 1186 O O . LEU B 1 53 ? -3.594 8.016 9.727 1 96.5 53 LEU B O 1
ATOM 1190 N N . ALA B 1 54 ? -5.375 9.266 10.305 1 97.06 54 ALA B N 1
ATOM 1191 C CA . ALA B 1 54 ? -6.258 8.102 10.266 1 97.06 54 ALA B CA 1
ATOM 1192 C C . ALA B 1 54 ? -6.352 7.523 8.859 1 97.06 54 ALA B C 1
ATOM 1194 O O . ALA B 1 54 ? -6.352 6.305 8.68 1 97.06 54 ALA B O 1
ATOM 1195 N N . ALA B 1 55 ? -6.445 8.352 7.891 1 97.31 55 ALA B N 1
ATOM 1196 C CA . ALA B 1 55 ? -6.531 7.902 6.504 1 97.31 55 ALA B CA 1
ATOM 1197 C C . ALA B 1 55 ? -5.254 7.18 6.082 1 97.31 55 ALA B C 1
ATOM 1199 O O . ALA B 1 55 ? -5.309 6.152 5.406 1 97.31 55 ALA B O 1
ATOM 1200 N N . ILE B 1 56 ? -4.125 7.691 6.512 1 98.19 56 ILE B N 1
ATOM 1201 C CA . ILE B 1 56 ? -2.855 7.066 6.164 1 98.19 56 ILE B CA 1
ATOM 1202 C C . ILE B 1 56 ? -2.764 5.684 6.812 1 98.19 56 ILE B C 1
ATOM 1204 O O . ILE B 1 56 ? -2.336 4.719 6.176 1 98.19 56 ILE B O 1
ATOM 1208 N N . GLN B 1 57 ? -3.178 5.645 8.047 1 98.12 57 GLN B N 1
ATOM 1209 C CA . GLN B 1 57 ? -3.156 4.367 8.758 1 98.12 57 GLN B CA 1
ATOM 1210 C C . GLN B 1 57 ? -4.066 3.348 8.086 1 98.12 57 GLN B C 1
ATOM 1212 O O . GLN B 1 57 ? -3.684 2.189 7.898 1 98.12 57 GLN B O 1
ATOM 1217 N N . SER B 1 58 ? -5.199 3.732 7.719 1 98.25 58 SER B N 1
ATOM 1218 C CA . SER B 1 58 ? -6.133 2.842 7.035 1 98.25 58 SER B CA 1
ATOM 1219 C C . SER B 1 58 ? -5.578 2.389 5.691 1 98.25 58 SER B C 1
ATOM 1221 O O . SER B 1 58 ? -5.695 1.217 5.328 1 98.25 58 SER B O 1
ATOM 1223 N N . ALA B 1 59 ? -5.031 3.289 4.961 1 98.56 59 ALA B N 1
ATOM 1224 C CA . ALA B 1 59 ? -4.434 2.955 3.672 1 98.56 59 ALA B CA 1
ATOM 1225 C C . ALA B 1 59 ? -3.355 1.887 3.83 1 98.56 59 ALA B C 1
ATOM 1227 O O . ALA B 1 59 ? -3.301 0.932 3.051 1 98.56 59 ALA B O 1
ATOM 1228 N N . LYS B 1 60 ? -2.549 2.086 4.824 1 98.44 60 LYS B N 1
ATOM 1229 C CA . LYS B 1 60 ? -1.479 1.13 5.09 1 98.44 60 LYS B CA 1
ATOM 1230 C C . LYS B 1 60 ? -2.045 -0.247 5.43 1 98.44 60 LYS B C 1
ATOM 1232 O O . LYS B 1 60 ? -1.608 -1.257 4.871 1 98.44 60 LYS B O 1
ATOM 1237 N N . GLU B 1 61 ? -3.018 -0.283 6.258 1 97.69 61 GLU B N 1
ATOM 1238 C CA . GLU B 1 61 ? -3.611 -1.534 6.719 1 97.69 61 GLU B CA 1
ATOM 1239 C C . GLU B 1 61 ? -4.355 -2.24 5.586 1 97.69 61 GLU B C 1
ATOM 1241 O O . GLU B 1 61 ? -4.188 -3.443 5.379 1 97.69 61 GLU B O 1
ATOM 1246 N N . VAL B 1 62 ? -5.137 -1.553 4.891 1 97.38 62 VAL B N 1
ATOM 1247 C CA . VAL B 1 62 ? -5.945 -2.137 3.828 1 97.38 62 VAL B CA 1
ATOM 1248 C C . VAL B 1 62 ? -5.039 -2.641 2.707 1 97.38 62 VAL B C 1
ATOM 1250 O O . VAL B 1 62 ? -5.148 -3.795 2.283 1 97.38 62 VAL B O 1
ATOM 1253 N N . THR B 1 63 ? -4.082 -1.794 2.303 1 98.19 63 THR B N 1
ATOM 1254 C CA . THR B 1 63 ? -3.205 -2.188 1.206 1 98.19 63 THR B CA 1
ATOM 1255 C C . THR B 1 63 ? -2.336 -3.375 1.608 1 98.19 63 THR B C 1
ATOM 1257 O O . THR B 1 63 ? -2.197 -4.336 0.848 1 98.19 63 THR B O 1
ATOM 1260 N N . GLY B 1 64 ? -1.782 -3.322 2.762 1 97.94 64 GLY B N 1
ATOM 1261 C CA . GLY B 1 64 ? -0.874 -4.363 3.213 1 97.94 64 GLY B CA 1
ATOM 1262 C C . GLY B 1 64 ? -1.588 -5.625 3.666 1 97.94 64 GLY B C 1
ATOM 1263 O O . GLY B 1 64 ? -1.515 -6.66 3 1 97.94 64 GLY B O 1
ATOM 1264 N N . SER B 1 65 ? -2.361 -5.473 4.715 1 96.69 65 SER B N 1
ATOM 1265 C CA . SER B 1 65 ? -2.896 -6.625 5.43 1 96.69 65 SER B CA 1
ATOM 1266 C C . SER B 1 65 ? -4.156 -7.16 4.758 1 96.69 65 SER B C 1
ATOM 1268 O O . SER B 1 65 ? -4.418 -8.367 4.785 1 96.69 65 SER B O 1
ATOM 1270 N N . GLN B 1 66 ? -4.895 -6.336 4.125 1 96.31 66 GLN B N 1
ATOM 1271 C CA . GLN B 1 66 ? -6.191 -6.797 3.645 1 96.31 66 GLN B CA 1
ATOM 1272 C C . GLN B 1 66 ? -6.141 -7.121 2.152 1 96.31 66 GLN B C 1
ATOM 1274 O O . GLN B 1 66 ? -7 -7.84 1.639 1 96.31 66 GLN B O 1
ATOM 1279 N N . LEU B 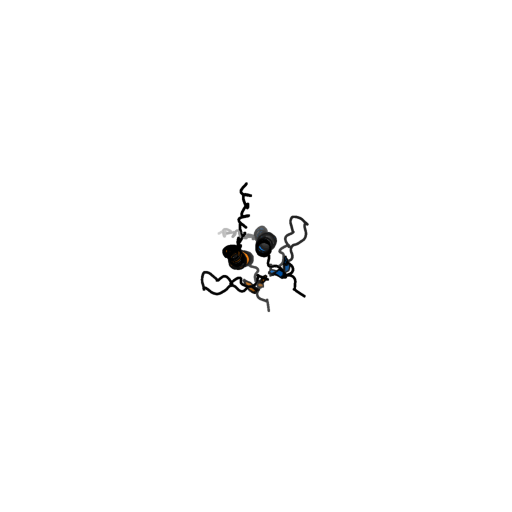1 67 ? -5.168 -6.578 1.47 1 97.5 67 LEU B N 1
ATOM 1280 C CA . LEU B 1 67 ? -5.102 -6.812 0.032 1 97.5 67 LEU B CA 1
ATOM 1281 C C . LEU B 1 67 ? -3.893 -7.676 -0.321 1 97.5 67 LEU B C 1
ATOM 1283 O O . LEU B 1 67 ? -4.047 -8.812 -0.785 1 97.5 67 LEU B O 1
ATOM 1287 N N . LEU B 1 68 ? -2.658 -7.23 -0.001 1 98.31 68 LEU B N 1
ATOM 1288 C CA . LEU B 1 68 ? -1.44 -7.863 -0.492 1 98.31 68 LEU B CA 1
ATOM 1289 C C . LEU B 1 68 ? -1.178 -9.18 0.242 1 98.31 68 LEU B C 1
ATOM 1291 O O . LEU B 1 68 ? -0.788 -10.172 -0.375 1 98.31 68 LEU B O 1
ATOM 1295 N N . THR B 1 69 ? -1.476 -9.211 1.511 1 98 69 THR B N 1
ATOM 1296 C CA . THR B 1 69 ? -1.197 -10.406 2.303 1 98 69 THR B CA 1
ATOM 1297 C C . THR B 1 69 ? -2.08 -11.57 1.859 1 98 69 THR B C 1
ATOM 1299 O O . THR B 1 69 ? -1.589 -12.672 1.629 1 98 69 THR B O 1
ATOM 1302 N N . PRO B 1 70 ? -3.387 -11.367 1.705 1 97.94 70 PRO B N 1
ATOM 1303 C CA . PRO B 1 70 ? -4.195 -12.484 1.205 1 97.94 70 PRO B CA 1
ATOM 1304 C C . PRO B 1 70 ? -3.727 -12.984 -0.159 1 97.94 70 PRO B C 1
ATOM 1306 O O . PRO B 1 70 ? -3.746 -14.188 -0.417 1 97.94 70 PRO B O 1
ATOM 1309 N N . TRP B 1 71 ? -3.264 -12.125 -1.016 1 97.88 71 TRP B N 1
ATOM 1310 C CA . TRP B 1 71 ? -2.754 -12.547 -2.316 1 97.88 71 TRP B CA 1
ATOM 1311 C C . TRP B 1 71 ? -1.453 -13.328 -2.164 1 97.88 71 TRP B C 1
ATOM 1313 O O . TRP B 1 71 ? -1.228 -14.312 -2.869 1 97.88 71 TRP B O 1
ATOM 1323 N N . ARG B 1 72 ? -0.572 -12.812 -1.304 1 97.75 72 ARG B N 1
ATOM 1324 C CA . ARG B 1 72 ? 0.648 -13.555 -1.007 1 97.75 72 ARG B CA 1
ATOM 1325 C C . ARG B 1 72 ? 0.329 -14.992 -0.59 1 97.75 72 ARG B C 1
ATOM 1327 O O . ARG B 1 72 ? 0.93 -15.938 -1.1 1 97.75 72 ARG B O 1
ATOM 1334 N N . ASP B 1 73 ? -0.657 -15.156 0.237 1 97.31 73 ASP B N 1
ATOM 1335 C CA . ASP B 1 73 ? -1.034 -16.469 0.751 1 97.31 73 ASP B CA 1
ATOM 1336 C C . ASP B 1 73 ? -1.611 -17.344 -0.357 1 97.31 73 ASP B C 1
ATOM 1338 O O . ASP B 1 73 ? -1.301 -18.531 -0.438 1 97.31 73 ASP B O 1
ATOM 1342 N N . ALA B 1 74 ? -2.449 -16.75 -1.19 1 96.88 74 ALA B N 1
ATOM 1343 C CA . ALA B 1 74 ? -3.039 -17.5 -2.301 1 96.88 74 ALA B CA 1
ATOM 1344 C C . ALA B 1 74 ? -1.961 -18.016 -3.246 1 96.88 74 ALA B C 1
ATOM 1346 O O . ALA B 1 74 ? -2.016 -19.172 -3.688 1 96.88 74 ALA B O 1
ATOM 1347 N N . VAL B 1 75 ? -0.995 -17.188 -3.482 1 96.38 75 VAL B N 1
ATOM 1348 C CA . VAL B 1 75 ? 0.111 -17.578 -4.348 1 96.38 75 VAL B CA 1
ATOM 1349 C C . VAL B 1 75 ? 0.945 -18.656 -3.668 1 96.38 75 VAL B C 1
ATOM 1351 O O . VAL B 1 75 ? 1.328 -19.656 -4.301 1 96.38 75 VAL B O 1
ATOM 1354 N N . GLY B 1 76 ? 1.228 -18.422 -2.453 1 96.19 76 GLY B N 1
ATOM 1355 C CA . GLY B 1 76 ? 1.97 -19.406 -1.683 1 96.19 76 GLY B CA 1
ATOM 1356 C C . GLY B 1 76 ? 1.286 -20.766 -1.628 1 96.19 76 GLY B C 1
ATOM 1357 O O . GLY B 1 76 ? 1.942 -21.797 -1.737 1 96.19 76 GLY B O 1
ATOM 1358 N N . ASP B 1 77 ? 0.001 -20.797 -1.525 1 94.56 77 ASP B N 1
ATOM 1359 C CA . ASP B 1 77 ? -0.785 -22.031 -1.493 1 94.56 77 ASP B CA 1
ATOM 1360 C C . ASP B 1 77 ? -0.722 -22.766 -2.834 1 94.56 77 ASP B C 1
ATOM 1362 O O . ASP B 1 77 ? -0.613 -23.984 -2.875 1 94.56 77 ASP B O 1
ATOM 1366 N N . LYS B 1 78 ? -0.792 -22 -3.877 1 91.62 78 LYS B N 1
ATOM 1367 C CA . LYS B 1 78 ? -0.7 -22.594 -5.207 1 91.62 78 LYS B CA 1
ATOM 1368 C C . LYS B 1 78 ? 0.667 -23.234 -5.426 1 91.62 78 LYS B C 1
ATOM 1370 O O . LYS B 1 78 ? 0.764 -24.312 -6.008 1 91.62 78 LYS B O 1
ATOM 1375 N N . GLU B 1 79 ? 1.681 -22.594 -4.992 1 90.19 79 GLU B N 1
ATOM 1376 C CA . GLU B 1 79 ? 3.045 -23.094 -5.105 1 90.19 79 GLU B CA 1
ATOM 1377 C C . GLU B 1 79 ? 3.203 -24.422 -4.355 1 90.19 79 GLU B C 1
ATOM 1379 O O . GLU B 1 79 ? 3.82 -25.359 -4.863 1 90.19 79 GLU B O 1
ATOM 1384 N N . LYS B 1 80 ? 2.664 -24.547 -3.168 1 89.81 80 LYS B N 1
ATOM 1385 C CA . LYS B 1 80 ? 2.74 -25.75 -2.346 1 89.81 80 LYS B CA 1
ATOM 1386 C C . LYS B 1 80 ? 1.996 -26.906 -3 1 89.81 80 LYS B C 1
ATOM 1388 O O . LYS B 1 80 ? 2.41 -28.062 -2.881 1 89.81 80 LYS B O 1
ATOM 1393 N N . ASN B 1 81 ? 0.922 -26.688 -3.658 1 82.94 81 ASN B N 1
ATOM 1394 C CA . ASN B 1 81 ? 0.099 -27.719 -4.266 1 82.94 81 ASN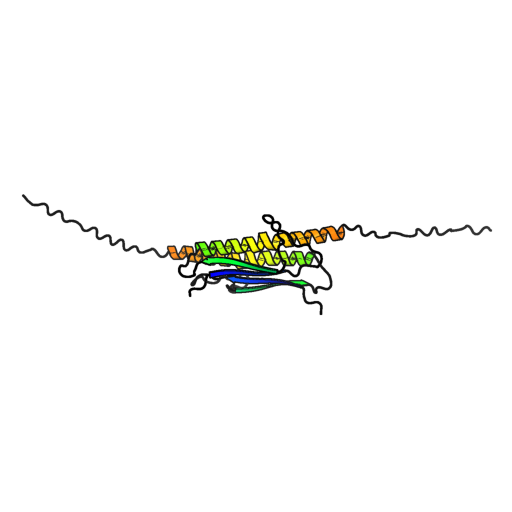 B CA 1
ATOM 1395 C C . ASN B 1 81 ? 0.641 -28.141 -5.629 1 82.94 81 ASN B C 1
ATOM 1397 O O . ASN B 1 81 ? 0.206 -29.141 -6.191 1 82.94 81 ASN B O 1
ATOM 1401 N N . LYS B 1 82 ? 1.325 -27.359 -6.301 1 72.94 82 LYS B N 1
ATOM 1402 C CA . LYS B 1 82 ? 2.023 -27.781 -7.516 1 72.94 82 LYS B CA 1
ATOM 1403 C C . LYS B 1 82 ? 2.988 -28.922 -7.223 1 72.94 82 LYS B C 1
ATOM 1405 O O . LYS B 1 82 ? 3.111 -29.859 -8.016 1 72.94 82 LYS B O 1
ATOM 1410 N N . ASP B 1 83 ? 3.686 -28.797 -6.199 1 60.59 83 ASP B N 1
ATOM 1411 C CA . ASP B 1 83 ? 4.633 -29.844 -5.828 1 60.59 83 ASP B CA 1
ATOM 1412 C C . ASP B 1 83 ? 3.912 -31.047 -5.238 1 60.59 83 ASP B C 1
ATOM 1414 O O . ASP B 1 83 ? 4.516 -32.094 -5.039 1 60.59 83 ASP B O 1
ATOM 1418 N 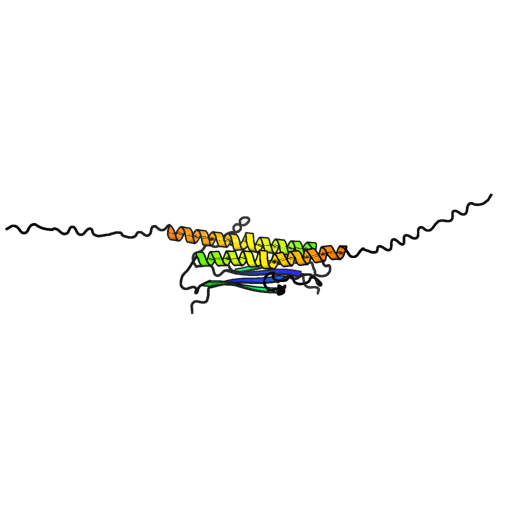N . GLY B 1 84 ? 2.66 -30.859 -4.832 1 55.62 84 GLY B N 1
ATOM 1419 C CA . GLY B 1 84 ? 1.979 -32.031 -4.305 1 55.62 84 GLY B CA 1
ATOM 1420 C C . GLY B 1 84 ? 1.547 -33 -5.387 1 55.62 84 GLY B C 1
ATOM 1421 O O . GLY B 1 84 ? 0.944 -34.062 -5.09 1 55.62 84 GLY B O 1
ATOM 1422 N N . THR B 1 85 ? 1.412 -32.531 -6.617 1 49.34 85 THR B N 1
ATOM 1423 C CA . THR B 1 85 ? 1.184 -33.656 -7.535 1 49.34 85 THR B CA 1
ATOM 1424 C C . THR B 1 85 ? 2.404 -34.562 -7.594 1 49.34 85 THR B C 1
ATOM 1426 O O . THR B 1 85 ? 3.527 -34.094 -7.789 1 49.34 85 THR B O 1
ATOM 1429 N N . PRO B 1 86 ? 2.396 -35.688 -6.945 1 47.66 86 PRO B N 1
ATOM 1430 C CA . PRO B 1 86 ? 3.504 -36.656 -6.996 1 47.66 86 PRO B CA 1
ATOM 1431 C C . PRO B 1 86 ? 4.145 -36.719 -8.375 1 47.66 86 PRO B C 1
ATOM 1433 O O . PRO B 1 86 ? 3.441 -36.875 -9.383 1 47.66 86 PRO B O 1
ATOM 1436 N N . SER B 1 87 ? 5.051 -35.906 -8.719 1 47.03 87 SER B N 1
ATOM 1437 C CA . SER B 1 87 ? 5.844 -36.344 -9.867 1 47.03 87 SER B CA 1
ATOM 1438 C C . SER B 1 87 ? 5.891 -37.875 -9.961 1 47.03 87 SER B C 1
ATOM 1440 O O . SER B 1 87 ? 6.457 -38.531 -9.094 1 47.03 87 SER B O 1
ATOM 1442 N N . GLN B 1 88 ? 4.891 -38.406 -10.43 1 44.69 88 GLN B N 1
ATOM 1443 C CA . GLN B 1 88 ? 5.031 -39.781 -10.898 1 44.69 88 GLN B CA 1
ATOM 1444 C C . GLN B 1 88 ? 6.309 -39.969 -11.719 1 44.69 88 GLN B C 1
ATOM 1446 O O . GLN B 1 88 ? 6.34 -39.625 -12.906 1 44.69 88 GLN B O 1
ATOM 1451 N N . LYS B 1 89 ? 7.43 -39.469 -11.25 1 44.66 89 LYS B N 1
ATOM 1452 C CA . LYS B 1 89 ? 8.617 -40.094 -11.844 1 44.66 89 LYS B CA 1
ATOM 1453 C C . LYS B 1 89 ? 8.422 -41.594 -12.055 1 44.66 89 LYS B C 1
ATOM 1455 O O . LYS B 1 89 ? 8.25 -42.344 -11.102 1 44.66 89 LYS B O 1
ATOM 1460 N N . ASP B 1 90 ? 7.852 -42 -13.211 1 42.28 90 ASP B N 1
ATOM 1461 C CA . ASP B 1 90 ? 7.969 -43.344 -13.789 1 42.28 90 ASP B CA 1
ATOM 1462 C C . ASP B 1 90 ? 9.383 -43.906 -13.609 1 42.28 90 ASP B C 1
ATOM 1464 O O . ASP B 1 90 ? 10.305 -43.5 -14.32 1 42.28 90 ASP B O 1
ATOM 1468 N N . SER B 1 91 ? 9.852 -43.844 -12.414 1 41.19 91 SER B N 1
ATOM 1469 C CA . SER B 1 91 ? 11.031 -44.688 -12.156 1 41.19 91 SER B CA 1
ATOM 1470 C C . SER B 1 91 ? 10.906 -46.031 -12.82 1 41.19 91 SER B C 1
ATOM 1472 O O . SER B 1 91 ? 10.641 -47.031 -12.148 1 41.19 91 SER B O 1
ATOM 1474 N N . ASN B 1 92 ? 10.203 -46.125 -13.961 1 40.62 92 ASN B N 1
ATOM 1475 C CA . ASN B 1 92 ? 10.406 -47.375 -14.656 1 40.62 92 ASN B CA 1
ATOM 1476 C C . ASN B 1 92 ? 11.891 -47.656 -14.898 1 40.62 92 ASN B C 1
ATOM 1478 O O . ASN B 1 92 ? 12.438 -47.25 -15.93 1 40.62 92 ASN B O 1
ATOM 1482 N N . GLU B 1 93 ? 12.812 -47.25 -14.023 1 38.88 93 GLU B N 1
ATOM 1483 C CA . GLU B 1 93 ? 14.117 -47.844 -14.227 1 38.88 93 GLU B CA 1
ATOM 1484 C C . GLU B 1 93 ? 14 -49.375 -14.398 1 38.88 93 GLU B C 1
ATOM 1486 O O . GLU B 1 93 ? 13.477 -50.062 -13.523 1 38.88 93 GLU B O 1
ATOM 1491 N N . GLU B 1 94 ? 13.703 -49.812 -15.609 1 39.34 94 GLU B N 1
ATOM 1492 C CA . GLU B 1 94 ? 13.828 -51.188 -16.125 1 39.34 94 GLU B CA 1
ATOM 1493 C C . GLU B 1 94 ? 15.102 -51.844 -15.609 1 39.34 94 GLU B C 1
ATOM 1495 O O . GLU B 1 94 ? 16.203 -51.406 -15.883 1 39.34 94 GLU B O 1
ATOM 1500 N N . ASP B 1 95 ? 15.188 -52.156 -14.312 1 43.34 95 ASP B N 1
ATOM 1501 C CA . ASP B 1 95 ? 16.188 -53.094 -13.789 1 43.34 95 ASP B CA 1
ATOM 1502 C C . ASP B 1 95 ? 16.422 -54.25 -14.758 1 43.34 95 ASP B C 1
ATOM 1504 O O . ASP B 1 95 ? 15.523 -55.062 -15 1 43.34 95 ASP B O 1
ATOM 1508 N N . GLY B 1 96 ? 16.875 -53.906 -15.969 1 38.06 96 GLY B N 1
ATOM 1509 C CA . GLY B 1 96 ? 17.328 -54.906 -16.922 1 38.06 96 GLY B CA 1
ATOM 1510 C C . GLY B 1 96 ? 18.172 -56 -16.281 1 38.06 96 GLY B C 1
ATOM 1511 O O . GLY B 1 96 ? 19.219 -55.719 -15.695 1 38.06 96 GLY B O 1
ATOM 1512 N N . GLU B 1 97 ? 17.516 -56.969 -15.578 1 42.97 97 GLU B N 1
ATOM 1513 C CA . GLU B 1 97 ? 18.094 -58.25 -15.133 1 42.97 97 GLU B CA 1
ATOM 1514 C C . GLU B 1 97 ? 19.062 -58.812 -16.156 1 42.97 97 GLU B C 1
ATOM 1516 O O . GLU B 1 97 ? 18.688 -59.094 -17.297 1 42.97 97 GLU B O 1
ATOM 1521 N N . GLU B 1 98 ? 20.219 -58.188 -16.281 1 41.78 98 GLU B N 1
ATOM 1522 C CA . GLU B 1 98 ? 21.281 -58.812 -17.062 1 41.78 98 GLU B CA 1
ATOM 1523 C C . GLU B 1 98 ? 21.469 -60.25 -16.688 1 41.78 98 GLU B C 1
ATOM 1525 O O . GLU B 1 98 ? 21.703 -60.594 -15.523 1 41.78 98 GLU B O 1
ATOM 1530 N N . GLU B 1 99 ? 20.594 -61.125 -17.203 1 40.53 99 GLU B N 1
ATOM 1531 C CA . GLU B 1 99 ? 20.719 -62.594 -17.203 1 40.53 99 GLU B CA 1
ATOM 1532 C C . GLU B 1 99 ? 22.156 -63 -17.469 1 40.53 99 GLU B C 1
ATOM 1534 O O . GLU B 1 99 ? 22.688 -62.781 -18.547 1 40.53 99 GLU B O 1
ATOM 1539 N N . ASP B 1 100 ? 23.016 -62.75 -16.516 1 39.62 100 ASP B N 1
ATOM 1540 C CA . ASP B 1 100 ? 24.344 -63.344 -16.594 1 39.62 100 ASP B CA 1
ATOM 1541 C C . ASP B 1 100 ? 24.266 -64.812 -16.969 1 39.62 100 ASP B C 1
ATOM 1543 O O . ASP B 1 100 ? 23.641 -65.625 -16.266 1 39.62 100 ASP B O 1
ATOM 1547 N N . ALA B 1 101 ? 24.062 -65.125 -18.219 1 41.62 101 ALA B N 1
ATOM 1548 C CA . ALA B 1 101 ? 24.219 -66.375 -18.859 1 41.62 101 ALA B CA 1
ATOM 1549 C C . ALA B 1 101 ? 25.453 -67.125 -18.328 1 41.62 101 ALA B C 1
ATOM 1551 O O . ALA B 1 101 ? 26.578 -66.625 -18.5 1 41.62 101 ALA B O 1
ATOM 1552 N N . GLU B 1 102 ? 25.359 -67.562 -17.094 1 41.53 102 GLU B N 1
ATOM 1553 C CA . GLU B 1 102 ? 26.344 -68.562 -16.594 1 41.53 102 GLU B CA 1
ATOM 1554 C C . GLU B 1 102 ? 26.672 -69.562 -17.656 1 41.53 102 GLU B C 1
ATOM 1556 O O . GLU B 1 102 ? 25.781 -70.25 -18.172 1 41.53 102 GLU B O 1
ATOM 1561 N N . GLU B 1 103 ? 27.672 -69.25 -18.438 1 43.62 103 GLU B N 1
ATOM 1562 C CA . GLU B 1 103 ? 28.328 -70.25 -19.328 1 43.62 103 GLU B CA 1
ATOM 1563 C C . GLU B 1 103 ? 28.531 -71.562 -18.641 1 43.62 103 GLU B C 1
ATOM 1565 O O . GLU B 1 103 ? 29.188 -71.625 -17.594 1 43.62 103 GLU B O 1
ATOM 1570 N N . THR B 1 104 ? 27.562 -72.375 -18.547 1 40.78 104 THR B N 1
ATOM 1571 C CA . THR B 1 104 ? 27.641 -73.812 -18.188 1 40.78 104 THR B CA 1
ATOM 1572 C C . THR B 1 104 ? 28.844 -74.438 -18.859 1 40.78 104 THR B C 1
ATOM 1574 O O . THR B 1 104 ? 28.953 -74.5 -20.078 1 40.78 104 THR B O 1
ATOM 1577 N N . ILE B 1 105 ? 30.062 -74.375 -18.125 1 33.78 105 ILE B N 1
ATOM 1578 C CA . ILE B 1 105 ? 31.016 -75.438 -18.438 1 33.78 105 ILE B CA 1
ATOM 1579 C C . ILE B 1 105 ? 30.406 -76.75 -18.047 1 33.78 105 ILE B C 1
ATOM 1581 O O . ILE B 1 105 ? 29.859 -76.938 -16.953 1 33.78 105 ILE B O 1
#

Secondary structure (DSSP, 8-state):
--PPEEEEEEEEE-PPTTPPPPB-TTT--B--SEEEEEEEEE-SSS--HHHHHHHHHHHHHIIIIIIIHHHHHHHHHHHHHHTTS--------------------/--PPEEEEEEEEE-PPTTPPPPB-TTT--B--SEEEEEEEEE-SSS--HHHHHHHHHHHHHIIIIIIIHHHHHHHHHHHHHHTTS--------------------